Protein AF-A0A327ZND1-F1 (afdb_monomer)

Radius of gyration: 15.77 Å; Cα contacts (8 Å, |Δi|>4): 321; chains: 1; bounding box: 45×33×36 Å

Foldseek 3Di:
DPLPVLLPLQQDAFDAAAFAEEAEEFDPFQQLLVVVLVCCVVRSHQAYEYEWADDPSDPRPDTRLRVSLVVSVVVVRDSVRYHYHHPDPDLLSSLQVVLVVVVVPPPGQEYEYREARRQQSVNVVSNPVNDPPRYHYGYDHDHTPVRQDSPCLPVDPVSVVSSVVSVVVVVVVVVVPVD

Solvent-accessible surface area (backbone atoms only — not comparable to full-atom values): 9658 Å² total; per-residue (Å²): 132,66,61,68,60,55,40,62,56,27,51,41,73,47,89,84,68,72,28,50,30,34,40,29,62,45,46,97,57,63,62,46,40,52,52,48,47,52,39,39,78,70,60,32,22,80,34,35,40,26,18,9,8,79,41,92,90,43,59,97,93,39,26,20,15,59,55,37,48,57,53,34,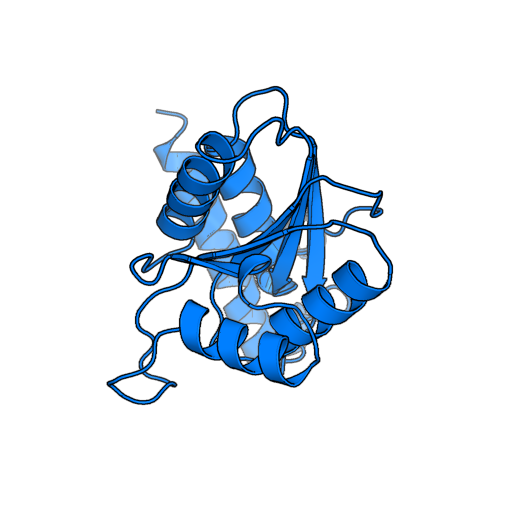40,77,72,69,46,59,64,95,39,54,47,70,38,60,72,27,83,48,70,62,45,20,28,47,53,47,41,55,56,44,70,78,38,85,85,64,44,25,32,38,37,33,37,49,24,63,46,24,28,54,51,52,58,43,35,60,68,57,50,60,97,72,51,51,77,34,39,44,52,33,71,54,97,81,67,43,47,85,90,52,31,80,78,41,72,68,39,33,52,53,46,51,53,47,51,50,52,44,53,51,54,53,63,71,68,80,111

Nearest PDB structures (foldseek):
  8q44-assembly1_A  TM=5.448E-01  e=2.840E-03  Thermoanaerobacter brockii subsp. finnii Ako-1
  8q42-assembly1_B  TM=5.343E-01  e=9.041E-03  Thermoanaerobacter brockii subsp. finnii Ako-1
  4eue-assembly1_A  TM=4.094E-01  e=8.367E-04  Clostridium acetobutylicum ATCC 824
  4euf-assembly1_A  TM=4.285E-01  e=1.400E-03  Clostridium acetobutylicum ATCC 824
  2nzu-assembly1_G-2  TM=4.936E-01  e=9.161E-02  Priestia megaterium

Sequence (179 aa):
MNIHNITNTIFIEDKLKKSDVLLIPGSSELGLAEKACQLYLQKYANMIVVSGGFNKKLSIEDNEASYLKRYMIKKGIPEHKIIVDTFASNTQENAENSKIICEELDDINSAIIVCKNYHAGRVKKTYEKYFISGCDLMICPVIDSRNVNKKDWWKRTESKKIVLSEFEKLNKYFKTHES

Structure (mmCIF, N/CA/C/O backbone):
data_AF-A0A327ZND1-F1
#
_entry.id   AF-A0A327ZND1-F1
#
loop_
_atom_site.group_PDB
_atom_site.id
_atom_site.type_symbol
_atom_site.label_atom_id
_atom_site.label_alt_id
_atom_site.label_comp_id
_atom_site.label_asym_id
_atom_site.label_entity_id
_atom_site.label_seq_id
_atom_site.pdbx_PDB_ins_code
_atom_site.Cartn_x
_atom_site.Cartn_y
_atom_site.Cartn_z
_atom_site.occupancy
_atom_site.B_iso_or_equiv
_atom_site.auth_seq_id
_atom_site.auth_comp_id
_atom_site.auth_asym_id
_atom_site.auth_atom_id
_atom_site.pdbx_PDB_model_num
ATOM 1 N N . MET A 1 1 ? 27.720 -10.221 -4.672 1.00 67.62 1 MET A N 1
ATOM 2 C CA . MET A 1 1 ? 26.320 -9.792 -4.430 1.00 67.62 1 MET A CA 1
ATOM 3 C C . MET A 1 1 ? 25.584 -10.932 -3.743 1.00 67.62 1 MET A C 1
ATOM 5 O O . MET A 1 1 ? 25.404 -11.968 -4.369 1.00 67.62 1 MET A O 1
ATOM 9 N N . ASN A 1 2 ? 25.211 -10.787 -2.469 1.00 89.06 2 ASN A N 1
ATOM 10 C CA . ASN A 1 2 ? 24.483 -11.834 -1.746 1.00 89.06 2 ASN A CA 1
ATOM 11 C C . ASN A 1 2 ? 22.990 -11.772 -2.117 1.00 89.06 2 ASN A C 1
ATOM 13 O O . ASN A 1 2 ? 22.227 -11.015 -1.518 1.00 89.06 2 ASN A O 1
ATOM 17 N N . ILE A 1 3 ? 22.598 -12.529 -3.150 1.00 93.50 3 ILE A N 1
ATOM 18 C CA . ILE A 1 3 ? 21.220 -12.560 -3.666 1.00 93.50 3 ILE A CA 1
ATOM 19 C C . ILE A 1 3 ? 20.247 -12.955 -2.559 1.00 93.50 3 ILE A C 1
ATOM 21 O O . ILE A 1 3 ? 19.214 -12.311 -2.419 1.00 93.50 3 ILE A O 1
ATOM 25 N N . HIS A 1 4 ? 20.581 -13.967 -1.759 1.00 93.50 4 HIS A N 1
ATOM 26 C CA . HIS A 1 4 ? 19.700 -14.477 -0.711 1.00 93.50 4 HIS A CA 1
ATOM 27 C C . HIS A 1 4 ? 19.377 -13.406 0.338 1.00 93.50 4 HIS A C 1
ATOM 29 O O . HIS A 1 4 ? 18.206 -13.164 0.621 1.00 93.50 4 HIS A O 1
ATOM 35 N N . ASN A 1 5 ? 20.401 -12.703 0.835 1.00 93.56 5 ASN A N 1
ATOM 36 C CA . ASN A 1 5 ? 20.219 -11.627 1.807 1.00 93.56 5 ASN A CA 1
ATOM 37 C C . ASN A 1 5 ? 19.324 -10.509 1.254 1.00 93.56 5 ASN A C 1
ATOM 39 O O . ASN A 1 5 ? 18.295 -10.198 1.841 1.00 93.56 5 ASN A O 1
ATOM 43 N N . ILE A 1 6 ? 19.658 -9.979 0.070 1.00 95.19 6 ILE A N 1
ATOM 44 C CA . ILE A 1 6 ? 18.872 -8.914 -0.579 1.00 95.19 6 ILE A CA 1
ATOM 45 C C . ILE A 1 6 ? 17.423 -9.364 -0.784 1.00 95.19 6 ILE A C 1
ATOM 47 O O . ILE A 1 6 ? 16.485 -8.609 -0.544 1.00 95.19 6 ILE A O 1
ATOM 51 N N . THR A 1 7 ? 17.235 -10.617 -1.198 1.00 96.06 7 THR A N 1
ATOM 52 C CA . THR A 1 7 ? 15.912 -11.190 -1.439 1.00 96.06 7 THR A CA 1
ATOM 53 C C . THR A 1 7 ? 15.065 -11.196 -0.166 1.00 96.06 7 THR A C 1
ATOM 55 O O . THR A 1 7 ? 13.911 -10.779 -0.207 1.00 96.06 7 THR A O 1
ATOM 58 N N . ASN A 1 8 ? 15.623 -11.631 0.965 1.00 94.50 8 ASN A N 1
ATOM 59 C CA . ASN A 1 8 ? 14.892 -11.680 2.233 1.00 94.50 8 ASN A CA 1
ATOM 60 C C . ASN A 1 8 ? 14.654 -10.289 2.833 1.00 94.50 8 ASN A C 1
ATOM 62 O O . ASN A 1 8 ? 13.648 -10.086 3.502 1.00 94.50 8 ASN A O 1
ATOM 66 N N . THR A 1 9 ? 15.542 -9.326 2.572 1.00 94.56 9 THR A N 1
ATOM 67 C CA . THR A 1 9 ? 15.351 -7.933 2.997 1.00 94.56 9 THR A CA 1
ATOM 68 C C . THR A 1 9 ? 14.239 -7.236 2.211 1.00 94.56 9 THR A C 1
ATOM 70 O O . THR A 1 9 ? 13.509 -6.425 2.772 1.00 94.56 9 THR A O 1
ATOM 73 N N . ILE A 1 10 ? 14.118 -7.515 0.910 1.00 96.31 10 ILE A N 1
ATOM 74 C CA . ILE A 1 10 ? 13.228 -6.771 0.007 1.00 96.31 10 ILE A CA 1
ATOM 75 C C . ILE A 1 10 ? 11.835 -7.383 -0.086 1.00 96.31 10 ILE A C 1
ATOM 77 O O . ILE A 1 10 ? 10.842 -6.657 -0.025 1.00 96.31 10 ILE A O 1
ATOM 81 N N . PHE A 1 11 ? 11.758 -8.700 -0.257 1.00 97.00 11 PHE A N 1
ATOM 82 C CA . PHE A 1 11 ? 10.509 -9.401 -0.529 1.00 97.00 11 PHE A CA 1
ATOM 83 C C . PHE A 1 11 ? 9.946 -9.969 0.771 1.00 97.00 11 PHE A C 1
ATOM 85 O O . PHE A 1 11 ? 10.216 -11.121 1.129 1.00 97.00 11 PHE A O 1
ATOM 92 N N . ILE A 1 12 ? 9.181 -9.128 1.466 1.00 96.50 12 ILE A N 1
ATOM 93 C CA . ILE A 1 12 ? 8.498 -9.469 2.712 1.00 96.50 12 ILE A CA 1
ATOM 94 C C . ILE A 1 12 ? 7.022 -9.740 2.428 1.00 96.50 12 ILE A C 1
ATOM 96 O O . ILE A 1 12 ? 6.365 -8.989 1.712 1.00 96.50 12 ILE A O 1
ATOM 100 N N . GLU A 1 13 ? 6.521 -10.821 3.008 1.00 97.19 13 GLU A N 1
ATOM 101 C CA . GLU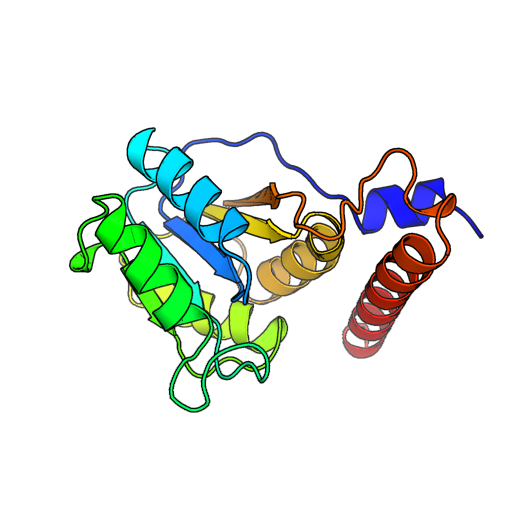 A 1 13 ? 5.133 -11.254 2.935 1.00 97.19 13 GLU A CA 1
ATOM 102 C C . GLU A 1 13 ? 4.771 -11.872 4.281 1.00 97.19 13 GLU A C 1
ATOM 104 O O . GLU A 1 13 ? 5.502 -12.735 4.773 1.00 97.19 13 GLU A O 1
ATOM 109 N N . ASP A 1 14 ? 3.666 -11.427 4.873 1.00 97.50 14 ASP A N 1
ATOM 110 C CA . ASP A 1 14 ? 3.188 -11.930 6.155 1.00 97.50 14 ASP A CA 1
ATOM 111 C C . ASP A 1 14 ? 1.910 -12.761 5.964 1.00 97.50 14 ASP A C 1
ATOM 113 O O . ASP A 1 14 ? 1.109 -12.539 5.051 1.00 97.50 14 ASP A O 1
ATOM 117 N N . LYS A 1 15 ? 1.685 -13.735 6.853 1.00 97.06 15 LYS A N 1
ATOM 118 C CA . LYS A 1 15 ? 0.423 -14.483 6.877 1.00 97.06 15 LYS A CA 1
ATOM 119 C C . LYS A 1 15 ? -0.685 -13.576 7.411 1.00 97.06 15 LYS A C 1
ATOM 121 O O . LYS A 1 15 ? -0.677 -13.228 8.588 1.00 97.06 15 LYS A O 1
ATOM 126 N N . LEU A 1 16 ? -1.656 -13.259 6.559 1.00 97.81 16 LEU A N 1
ATOM 127 C CA . LEU A 1 16 ? -2.722 -12.318 6.897 1.00 97.81 16 LEU A CA 1
ATOM 128 C C . LEU A 1 16 ? -3.699 -12.876 7.938 1.00 97.81 16 LEU A C 1
ATOM 130 O O . LEU A 1 16 ? -4.138 -14.029 7.861 1.00 97.81 16 LEU A O 1
ATOM 134 N N . LYS A 1 17 ? -4.094 -12.005 8.864 1.00 97.25 17 LYS A N 1
ATOM 135 C CA . LYS A 1 17 ? -5.222 -12.157 9.788 1.00 97.25 17 LYS A CA 1
ATOM 136 C C . LYS A 1 17 ? -6.186 -10.992 9.565 1.00 97.25 17 LYS A C 1
ATOM 138 O O . LYS A 1 17 ? -5.849 -10.057 8.847 1.00 97.25 17 LYS A O 1
ATOM 143 N N . LYS A 1 18 ? -7.382 -11.057 10.154 1.00 97.69 18 LYS A N 1
ATOM 144 C CA . LYS A 1 18 ? -8.259 -9.882 10.198 1.00 97.69 18 LYS A CA 1
ATOM 145 C C . LYS A 1 18 ? -7.562 -8.748 10.951 1.00 97.69 18 LYS A C 1
ATOM 147 O O . LYS A 1 18 ? -6.826 -9.020 11.898 1.00 97.69 18 LYS A O 1
ATOM 152 N N . SER A 1 19 ? -7.824 -7.529 10.513 1.00 96.31 19 SER A N 1
ATOM 153 C CA . SER A 1 19 ? -7.257 -6.296 11.028 1.00 96.31 19 SER A CA 1
ATOM 154 C C . SER A 1 19 ? -8.285 -5.180 11.040 1.00 96.31 19 SER A C 1
ATOM 156 O O . SER A 1 19 ? -9.349 -5.290 10.427 1.00 96.31 19 SER A O 1
ATOM 158 N N . ASP A 1 20 ? -7.942 -4.085 11.697 1.00 95.94 20 ASP A N 1
ATOM 159 C CA . ASP A 1 20 ? -8.833 -2.938 11.838 1.00 95.94 20 ASP A CA 1
ATOM 160 C C . ASP A 1 20 ? -8.866 -2.116 10.541 1.00 95.94 20 ASP A C 1
ATOM 162 O O . ASP A 1 20 ? -9.932 -1.679 10.090 1.00 95.94 20 ASP A O 1
ATOM 166 N N . VAL A 1 21 ? -7.714 -1.998 9.865 1.00 97.12 21 VAL A N 1
ATOM 167 C CA . VAL A 1 21 ? -7.553 -1.153 8.674 1.00 97.12 21 VAL A CA 1
ATOM 168 C C . VAL A 1 21 ? -6.678 -1.781 7.578 1.00 97.12 21 VAL A C 1
ATOM 170 O O . VAL A 1 21 ? -5.728 -2.522 7.841 1.00 97.12 21 VAL A O 1
ATOM 173 N N . LEU A 1 22 ? -6.992 -1.471 6.315 1.00 98.38 22 LEU A N 1
ATOM 174 C CA . LEU A 1 22 ? -6.078 -1.656 5.183 1.00 98.38 22 LEU A CA 1
ATOM 175 C C . LEU A 1 22 ? -5.323 -0.353 4.922 1.00 98.38 22 LEU A C 1
ATOM 177 O O . LEU A 1 22 ? -5.951 0.678 4.695 1.00 98.38 22 LEU A O 1
ATOM 181 N N . LEU A 1 23 ? -3.997 -0.409 4.876 1.00 98.12 23 LEU A N 1
ATOM 182 C CA . LEU A 1 23 ? -3.147 0.727 4.524 1.00 98.12 23 LEU A CA 1
ATOM 183 C C . LEU A 1 23 ? -2.590 0.530 3.117 1.00 98.12 23 LEU A C 1
ATOM 185 O O . LEU A 1 23 ? -2.041 -0.525 2.794 1.00 98.12 23 LEU A O 1
ATOM 189 N N . ILE A 1 24 ? -2.711 1.548 2.272 1.00 98.06 24 ILE A N 1
ATOM 190 C CA . ILE A 1 24 ? -2.252 1.501 0.885 1.00 98.06 24 ILE A CA 1
ATOM 191 C C . ILE A 1 24 ? -1.317 2.686 0.632 1.00 98.06 24 ILE A C 1
ATOM 193 O O . ILE A 1 24 ? -1.789 3.818 0.494 1.00 98.06 24 ILE A O 1
ATOM 197 N N . PRO A 1 25 ? 0.003 2.454 0.515 1.00 96.50 25 PRO A N 1
ATOM 198 C CA . PRO A 1 25 ? 0.898 3.441 -0.065 1.00 96.50 25 PRO A CA 1
ATOM 199 C C . PRO A 1 25 ? 0.485 3.713 -1.516 1.00 96.50 25 PRO A C 1
ATOM 201 O O . PRO A 1 25 ? 0.240 2.776 -2.284 1.00 96.50 25 PRO A O 1
ATOM 204 N N . GLY A 1 26 ? 0.435 4.987 -1.886 1.00 89.00 26 GLY A N 1
ATOM 205 C CA . GLY A 1 26 ? 0.028 5.476 -3.195 1.00 89.00 26 GLY A CA 1
ATOM 206 C C . GLY A 1 26 ? 0.703 4.747 -4.352 1.00 89.00 26 GLY A C 1
ATOM 207 O O . GLY A 1 26 ? 1.852 4.296 -4.283 1.00 89.00 26 GLY A O 1
ATOM 208 N N . SER A 1 27 ? -0.056 4.575 -5.433 1.00 90.12 27 SER A N 1
ATOM 209 C CA . SER A 1 27 ? 0.433 3.958 -6.655 1.00 90.12 27 SER A CA 1
ATOM 210 C C . SER A 1 27 ? -0.346 4.445 -7.870 1.00 90.12 27 SER A C 1
ATOM 212 O O . SER A 1 27 ? -1.573 4.458 -7.876 1.00 90.12 27 SER A O 1
ATOM 214 N N . SER A 1 28 ? 0.369 4.707 -8.963 1.00 88.25 28 SER A N 1
ATOM 215 C CA . SER A 1 28 ? -0.219 4.901 -10.296 1.00 88.25 28 SER A CA 1
ATOM 216 C C . SER A 1 28 ? -0.791 3.620 -10.936 1.00 88.25 28 SER A C 1
ATOM 218 O O . SER A 1 28 ? -1.233 3.647 -12.078 1.00 88.25 28 SER A O 1
ATOM 220 N N . GLU A 1 29 ? -0.710 2.469 -10.266 1.00 89.62 29 GLU A N 1
ATOM 221 C CA . GLU A 1 29 ? -1.179 1.167 -10.762 1.00 89.62 29 GLU A CA 1
ATOM 222 C C . GLU A 1 29 ? -2.273 0.601 -9.854 1.00 89.62 29 GLU A C 1
ATOM 224 O O . GLU A 1 29 ? -2.121 0.593 -8.631 1.00 89.62 29 GLU A O 1
ATOM 229 N N . LEU A 1 30 ? -3.335 0.071 -10.470 1.00 94.50 30 LEU A N 1
ATOM 230 C CA . LEU A 1 30 ? -4.563 -0.359 -9.791 1.00 94.50 30 LEU A CA 1
ATOM 231 C C . LEU A 1 30 ? -4.438 -1.664 -8.999 1.00 94.50 30 LEU A C 1
ATOM 233 O O . LEU A 1 30 ? -5.293 -1.929 -8.160 1.00 94.50 30 LEU A O 1
ATOM 237 N N . GLY A 1 31 ? -3.384 -2.460 -9.208 1.00 95.94 31 GLY A N 1
ATOM 238 C CA . GLY A 1 31 ? -3.245 -3.774 -8.563 1.00 95.94 31 GLY A CA 1
ATOM 239 C C . GLY A 1 31 ? -3.303 -3.728 -7.028 1.00 95.94 31 GLY A C 1
ATOM 240 O O . GLY A 1 31 ? -3.815 -4.652 -6.399 1.00 95.94 31 GLY A O 1
ATOM 241 N N . LEU A 1 32 ? -2.842 -2.632 -6.410 1.00 96.88 32 LEU A N 1
ATOM 242 C CA . LEU A 1 32 ? -2.955 -2.430 -4.959 1.00 96.88 32 LEU A CA 1
ATOM 243 C C . LEU A 1 32 ? -4.416 -2.208 -4.540 1.00 96.88 32 LEU A C 1
ATOM 245 O O . LEU A 1 32 ? -4.885 -2.845 -3.600 1.00 96.88 32 LEU A O 1
ATOM 249 N N . ALA A 1 33 ? -5.155 -1.367 -5.268 1.00 97.31 33 ALA A N 1
ATOM 250 C CA . ALA A 1 33 ? -6.576 -1.131 -5.013 1.00 97.31 33 ALA A CA 1
ATOM 251 C C . ALA A 1 33 ? -7.427 -2.384 -5.271 1.00 97.31 33 ALA A C 1
ATOM 253 O O . ALA A 1 33 ? -8.364 -2.653 -4.525 1.00 97.31 33 ALA A O 1
ATOM 254 N N . GLU A 1 34 ? -7.088 -3.186 -6.282 1.00 98.06 34 GLU A N 1
ATOM 255 C CA . GLU A 1 34 ? -7.732 -4.480 -6.545 1.00 98.06 34 GLU A CA 1
ATOM 256 C C . GLU A 1 34 ? -7.579 -5.437 -5.373 1.00 98.06 34 GLU A C 1
ATOM 258 O O . GLU A 1 34 ? -8.563 -6.004 -4.893 1.00 98.06 34 GLU A O 1
ATOM 263 N N . LYS A 1 35 ? -6.348 -5.581 -4.876 1.00 98.50 35 LYS A N 1
ATOM 264 C CA . LYS A 1 35 ? -6.064 -6.425 -3.721 1.00 98.50 35 LYS A CA 1
ATOM 265 C C . LYS A 1 35 ? -6.764 -5.914 -2.463 1.00 98.50 35 LYS A C 1
ATOM 267 O O . LYS A 1 35 ? -7.332 -6.715 -1.724 1.00 98.50 35 LYS A O 1
ATOM 272 N N . ALA A 1 36 ? -6.787 -4.601 -2.248 1.00 98.19 36 ALA A N 1
ATOM 273 C CA . ALA A 1 36 ? -7.501 -4.004 -1.127 1.00 98.19 36 ALA A CA 1
ATOM 274 C C . ALA A 1 36 ? -9.019 -4.231 -1.206 1.00 98.19 36 ALA A C 1
ATOM 276 O O . ALA A 1 36 ? -9.621 -4.621 -0.209 1.00 98.19 36 ALA A O 1
ATOM 277 N N . CYS A 1 37 ? -9.631 -4.097 -2.390 1.00 98.44 37 CYS A N 1
ATOM 278 C CA . CYS A 1 37 ? -11.045 -4.431 -2.591 1.00 98.44 37 CYS A CA 1
ATOM 279 C C . CYS A 1 37 ? -11.330 -5.894 -2.236 1.00 98.44 37 CYS A C 1
ATOM 281 O O . CYS A 1 37 ? -12.301 -6.178 -1.540 1.00 98.44 37 CYS A O 1
ATOM 283 N N . GLN A 1 38 ? -10.482 -6.825 -2.688 1.00 98.44 38 GLN A N 1
ATOM 284 C CA . GLN A 1 38 ? -10.634 -8.250 -2.375 1.00 98.44 38 GLN A CA 1
ATOM 285 C C . GLN A 1 38 ? -10.604 -8.498 -0.863 1.00 98.44 38 GLN A C 1
ATOM 287 O O . GLN A 1 38 ? -11.495 -9.162 -0.338 1.00 98.44 38 GLN A O 1
ATOM 292 N N . LEU A 1 39 ? -9.611 -7.940 -0.164 1.00 98.56 39 LEU A N 1
ATOM 293 C CA . LEU A 1 39 ? -9.470 -8.084 1.286 1.00 98.56 39 LEU A CA 1
ATOM 294 C C . LEU A 1 39 ? -10.660 -7.471 2.035 1.00 98.56 39 LEU A C 1
ATOM 296 O O . LEU A 1 39 ? -11.212 -8.105 2.935 1.00 98.56 39 LEU A O 1
ATOM 300 N N . TYR A 1 40 ? -11.105 -6.281 1.631 1.00 98.50 40 TYR A N 1
ATOM 301 C CA . TYR A 1 40 ? -12.270 -5.620 2.214 1.00 98.50 40 TYR A CA 1
ATOM 302 C C . TYR A 1 40 ? -13.547 -6.457 2.049 1.00 98.50 40 TYR A C 1
ATOM 304 O O . TYR A 1 40 ? -14.250 -6.725 3.021 1.00 98.50 40 TYR A O 1
ATOM 312 N N . LEU A 1 41 ? -13.830 -6.943 0.834 1.00 97.38 41 LEU A N 1
ATOM 313 C CA . LEU A 1 41 ? -15.010 -7.773 0.551 1.00 97.38 41 LEU A CA 1
ATOM 314 C C . LEU A 1 41 ? -14.974 -9.112 1.303 1.00 97.38 41 LEU A C 1
ATOM 316 O O . LEU A 1 41 ? -16.014 -9.640 1.692 1.00 97.38 41 LEU A O 1
ATOM 320 N N . GLN A 1 42 ? -13.776 -9.638 1.559 1.00 97.88 42 GLN A N 1
ATOM 321 C CA . GLN A 1 42 ? -13.547 -10.815 2.400 1.00 97.88 42 GLN A CA 1
ATOM 322 C C . GLN A 1 42 ? -13.580 -10.509 3.908 1.00 97.88 42 GLN A C 1
ATOM 324 O O . GLN A 1 42 ? -13.389 -11.416 4.719 1.00 97.88 42 GLN A O 1
ATOM 329 N N . LYS A 1 43 ? -13.861 -9.258 4.300 1.00 97.88 43 LYS A N 1
ATOM 330 C CA . LYS A 1 43 ? -13.938 -8.792 5.692 1.00 97.88 43 LYS A CA 1
ATOM 331 C C . LYS A 1 43 ? -12.621 -8.967 6.456 1.00 97.88 43 LYS A C 1
ATOM 333 O O . LYS A 1 43 ? -12.634 -9.291 7.646 1.00 97.88 43 LYS A O 1
ATOM 338 N N . TYR A 1 44 ? -11.490 -8.783 5.769 1.00 98.19 44 TYR A N 1
ATOM 339 C CA . TYR A 1 44 ? -10.183 -8.701 6.425 1.00 98.19 44 TYR A CA 1
ATOM 340 C C . TYR A 1 44 ? -10.017 -7.403 7.205 1.00 98.19 44 TYR A C 1
ATOM 342 O O . TYR A 1 44 ? -9.322 -7.425 8.205 1.00 98.19 44 TYR A O 1
ATOM 350 N N . ALA A 1 45 ? -10.654 -6.315 6.777 1.00 96.88 45 ALA A N 1
ATOM 351 C CA . ALA A 1 45 ? -10.747 -5.065 7.522 1.00 96.88 45 ALA A CA 1
ATOM 352 C C . ALA A 1 45 ? -11.970 -4.272 7.050 1.00 96.88 45 ALA A C 1
ATOM 354 O O . ALA A 1 45 ? -12.499 -4.530 5.966 1.00 96.88 45 ALA A O 1
ATOM 355 N N . ASN A 1 46 ? -12.410 -3.310 7.863 1.00 94.12 46 ASN A N 1
ATOM 356 C CA . ASN A 1 46 ? -13.632 -2.538 7.6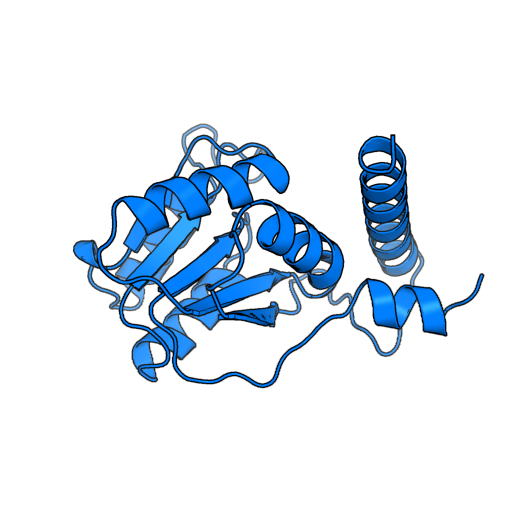13 1.00 94.12 46 ASN A CA 1
ATOM 357 C C . ASN A 1 46 ? -13.368 -1.095 7.159 1.00 94.12 46 ASN A C 1
ATOM 359 O O . ASN A 1 46 ? -14.324 -0.379 6.853 1.00 94.12 46 ASN A O 1
ATOM 363 N N . MET A 1 47 ? -12.102 -0.678 7.110 1.00 96.75 47 MET A N 1
ATOM 364 C CA . MET A 1 47 ? -11.660 0.650 6.690 1.00 96.75 47 MET A CA 1
ATOM 365 C C . MET A 1 47 ? -10.450 0.532 5.761 1.00 96.75 47 MET A C 1
ATOM 367 O O . MET A 1 47 ? -9.638 -0.386 5.899 1.00 96.75 47 MET A O 1
ATOM 371 N N . ILE A 1 48 ? -10.331 1.460 4.815 1.00 98.25 48 ILE A N 1
ATOM 372 C CA . ILE A 1 48 ? -9.192 1.580 3.908 1.00 98.25 48 ILE A CA 1
ATOM 373 C C . ILE A 1 48 ? -8.626 2.991 4.030 1.00 98.25 48 ILE A C 1
ATOM 375 O O . ILE A 1 48 ? -9.357 3.966 3.874 1.00 98.25 48 ILE A O 1
ATOM 379 N N . VAL A 1 49 ? -7.321 3.096 4.250 1.00 97.94 49 VAL A N 1
ATOM 380 C CA . VAL A 1 49 ? -6.573 4.351 4.195 1.00 97.94 49 VAL A CA 1
ATOM 381 C C . VAL A 1 49 ? -5.615 4.282 3.017 1.00 97.94 49 VAL A C 1
ATOM 383 O O . VAL A 1 49 ? -4.839 3.332 2.882 1.00 97.94 49 VAL A O 1
ATOM 386 N N . VAL A 1 50 ? -5.668 5.288 2.151 1.00 97.94 50 VAL A N 1
ATOM 387 C CA . VAL A 1 50 ? -4.740 5.439 1.028 1.00 97.94 50 VAL A CA 1
ATOM 388 C C . VAL A 1 50 ? -3.975 6.733 1.200 1.00 97.94 50 VAL A C 1
ATOM 390 O O . VAL A 1 50 ? -4.584 7.792 1.278 1.00 97.94 50 VAL A O 1
ATOM 393 N N . SER A 1 51 ? -2.652 6.666 1.216 1.00 97.00 51 SER A N 1
ATOM 394 C CA . SER A 1 51 ? -1.807 7.856 1.319 1.00 97.00 51 SER A CA 1
ATOM 395 C C . SER A 1 51 ? -0.880 7.916 0.117 1.00 97.00 51 SER A C 1
ATOM 397 O O . SER A 1 51 ? -0.134 6.970 -0.137 1.00 97.00 51 SER A O 1
ATOM 399 N N . GLY A 1 52 ? -1.004 8.977 -0.678 1.00 92.94 52 GLY A N 1
ATOM 400 C CA . GLY A 1 52 ? -0.252 9.158 -1.912 1.00 92.94 52 GLY A CA 1
ATOM 401 C C . GLY A 1 52 ? -0.695 10.382 -2.707 1.00 92.94 52 GLY A C 1
ATOM 402 O O . GLY A 1 52 ? -1.851 10.508 -3.112 1.00 92.94 52 GLY A O 1
ATOM 403 N N . GLY A 1 53 ? 0.255 11.266 -2.968 1.00 89.44 53 GLY A N 1
ATOM 404 C CA . GLY A 1 53 ? 0.058 12.547 -3.621 1.00 89.44 53 GLY A CA 1
ATOM 405 C C . GLY A 1 53 ? 0.315 12.531 -5.122 1.00 89.44 53 GLY A C 1
ATOM 406 O O . GLY A 1 53 ? -0.048 11.595 -5.839 1.00 89.44 53 GLY A O 1
ATOM 407 N N . PHE A 1 54 ? 0.877 13.631 -5.623 1.00 84.75 54 PHE A N 1
ATOM 408 C CA . PHE A 1 54 ? 1.053 13.866 -7.054 1.00 84.75 54 PHE A CA 1
ATOM 409 C C . PHE A 1 54 ? 1.949 12.812 -7.720 1.00 84.75 54 PHE A C 1
ATOM 411 O O . PHE A 1 54 ? 3.064 12.539 -7.272 1.00 84.75 54 PHE A O 1
ATOM 418 N N . ASN A 1 55 ? 1.510 12.295 -8.869 1.00 75.31 55 ASN A N 1
ATOM 419 C CA . ASN A 1 55 ? 2.318 11.418 -9.707 1.00 75.31 55 ASN A CA 1
ATOM 420 C C . ASN A 1 55 ? 2.234 11.844 -11.175 1.00 75.31 55 ASN A C 1
ATOM 422 O O . ASN A 1 55 ? 1.167 11.829 -11.774 1.00 75.31 55 ASN A O 1
ATOM 426 N N . LYS A 1 56 ? 3.392 12.123 -11.791 1.00 73.69 56 LYS A N 1
ATOM 427 C CA . LYS A 1 56 ? 3.523 12.551 -13.200 1.00 73.69 56 LYS A CA 1
ATOM 428 C C . LYS A 1 56 ? 2.937 11.576 -14.232 1.00 73.69 56 LYS A C 1
ATOM 430 O O . LYS A 1 56 ? 2.794 11.946 -15.391 1.00 73.69 56 LYS A O 1
ATOM 435 N N . LYS A 1 57 ? 2.700 10.314 -13.857 1.00 72.12 57 LYS A N 1
ATOM 436 C CA . LYS A 1 57 ? 2.079 9.294 -14.719 1.00 72.12 57 LYS A CA 1
ATOM 437 C C . LYS A 1 57 ? 0.555 9.378 -14.745 1.00 72.12 57 LYS A C 1
ATOM 439 O O . LYS A 1 57 ? -0.057 8.751 -15.604 1.00 72.12 57 LYS A O 1
ATOM 444 N N . LEU A 1 58 ? -0.035 10.077 -13.783 1.00 69.62 58 LEU A N 1
ATOM 445 C CA . LEU A 1 58 ? -1.454 10.392 -13.745 1.00 69.62 58 LEU A CA 1
ATOM 446 C C . LEU A 1 58 ? -1.667 11.770 -14.387 1.00 69.62 58 LEU A C 1
ATOM 448 O O . LEU A 1 58 ? -0.708 12.511 -14.622 1.00 69.62 58 LEU A O 1
ATOM 452 N N . SER A 1 59 ? -2.913 12.101 -14.730 1.00 64.94 59 SER A N 1
ATOM 453 C CA . SER A 1 59 ? -3.238 13.447 -15.212 1.00 64.94 59 SER A CA 1
ATOM 454 C C . SER A 1 59 ? -2.814 14.499 -14.184 1.00 64.94 59 SER A C 1
ATOM 456 O O . SER A 1 59 ? -2.809 14.221 -12.991 1.00 64.94 59 SER A O 1
ATOM 458 N N . ILE A 1 60 ? -2.495 15.714 -14.642 1.00 56.31 60 ILE A N 1
ATOM 459 C CA . ILE A 1 60 ? -2.007 16.825 -13.798 1.00 56.31 60 ILE A CA 1
ATOM 460 C C . ILE A 1 60 ? -2.922 17.096 -12.589 1.00 56.31 60 ILE A C 1
ATOM 462 O O . ILE A 1 60 ? -2.444 17.501 -11.535 1.00 56.31 60 ILE A O 1
ATOM 466 N N . GLU A 1 61 ? -4.217 16.818 -12.732 1.00 55.97 61 GLU A N 1
ATOM 467 C CA . GLU A 1 61 ? -5.249 17.028 -11.712 1.00 55.97 61 GLU A CA 1
ATOM 468 C C . GLU A 1 61 ? -5.465 15.824 -10.776 1.00 55.97 61 GLU A C 1
ATOM 470 O O . GLU A 1 61 ? -6.349 15.857 -9.923 1.00 55.97 61 GLU A O 1
ATOM 475 N N . ASP A 1 62 ? -4.693 14.743 -10.925 1.00 70.44 62 ASP A N 1
ATOM 476 C CA . ASP A 1 62 ? -4.951 13.473 -10.252 1.00 70.44 62 ASP A CA 1
ATOM 477 C C . ASP A 1 62 ? -3.756 13.004 -9.414 1.00 70.44 62 ASP A C 1
ATOM 479 O O . ASP A 1 62 ? -2.618 12.906 -9.875 1.00 70.44 62 ASP A O 1
ATOM 483 N N . ASN A 1 63 ? -4.032 12.710 -8.146 1.00 87.88 63 ASN A N 1
ATOM 484 C CA . ASN A 1 63 ? -3.076 12.138 -7.203 1.00 87.88 63 ASN A CA 1
ATOM 485 C C . ASN A 1 63 ? -3.326 10.636 -7.036 1.00 87.88 63 ASN A C 1
ATOM 487 O O . ASN A 1 63 ? -4.415 10.128 -7.320 1.00 87.88 63 ASN A O 1
ATOM 491 N N . GLU A 1 64 ? -2.309 9.916 -6.569 1.00 92.19 64 GLU A N 1
ATOM 492 C CA . GLU A 1 64 ? -2.373 8.462 -6.438 1.00 92.19 64 GLU A CA 1
ATOM 493 C C . GLU A 1 64 ? -3.518 8.011 -5.526 1.00 92.19 64 GLU A C 1
ATOM 495 O O . GLU A 1 64 ? -4.247 7.083 -5.879 1.00 92.19 64 GLU A O 1
ATOM 500 N N . ALA A 1 65 ? -3.730 8.677 -4.389 1.00 94.25 65 ALA A N 1
ATOM 501 C CA . ALA A 1 65 ? -4.777 8.292 -3.452 1.00 94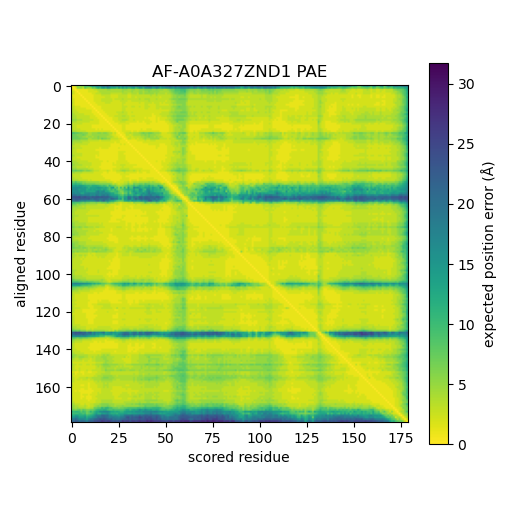.25 65 ALA A CA 1
ATOM 502 C C . ALA A 1 65 ? -6.186 8.453 -4.041 1.00 94.25 65 ALA A C 1
ATOM 504 O O . ALA A 1 65 ? -7.013 7.543 -3.941 1.00 94.25 65 ALA A O 1
ATOM 505 N N . SER A 1 66 ? -6.449 9.566 -4.726 1.00 94.19 66 SER A N 1
ATOM 506 C CA . SER A 1 66 ? -7.733 9.837 -5.384 1.00 94.19 66 SER A CA 1
ATOM 507 C C . SER A 1 66 ? -7.986 8.875 -6.541 1.00 94.19 66 SER A C 1
ATOM 509 O O . SER A 1 66 ? -9.097 8.356 -6.682 1.00 94.19 66 SER A O 1
ATOM 511 N N . TYR A 1 67 ? -6.951 8.575 -7.328 1.00 94.62 67 TYR A N 1
ATOM 512 C CA . TYR A 1 67 ? -7.016 7.591 -8.403 1.00 94.62 67 TYR A CA 1
ATOM 513 C C . TYR A 1 67 ? -7.436 6.207 -7.889 1.00 94.62 67 TYR A C 1
ATOM 515 O O . TYR A 1 67 ? -8.403 5.618 -8.389 1.00 94.62 67 TYR A O 1
ATOM 523 N N . LEU A 1 68 ? -6.768 5.714 -6.841 1.00 95.94 68 LEU A N 1
ATOM 524 C CA . LEU A 1 68 ? -7.094 4.428 -6.225 1.00 95.94 68 LEU A CA 1
ATOM 525 C C . LEU A 1 68 ? -8.480 4.451 -5.557 1.00 95.94 68 LEU A C 1
ATOM 527 O O . LEU A 1 68 ? -9.255 3.512 -5.749 1.00 95.94 68 LEU A O 1
ATOM 531 N N . LYS A 1 69 ? -8.848 5.529 -4.849 1.00 96.94 69 LYS A N 1
ATOM 532 C CA . LYS A 1 69 ? -10.179 5.689 -4.233 1.00 96.94 69 LYS A CA 1
ATOM 533 C C . LYS A 1 69 ? -11.302 5.578 -5.261 1.00 96.94 69 LYS A C 1
ATOM 535 O O . LYS A 1 69 ? -12.230 4.794 -5.061 1.00 96.94 69 LYS A O 1
ATOM 540 N N . ARG A 1 70 ? -11.216 6.295 -6.388 1.00 96.12 70 ARG A N 1
ATOM 541 C CA . ARG A 1 70 ? -12.244 6.233 -7.445 1.00 96.12 70 ARG A CA 1
ATOM 542 C C . ARG A 1 70 ? -12.405 4.824 -8.009 1.00 96.12 70 ARG A C 1
ATOM 544 O O . ARG A 1 70 ? -13.525 4.414 -8.309 1.00 96.12 70 ARG A O 1
ATOM 551 N N . TYR A 1 71 ? -11.311 4.077 -8.147 1.00 96.69 71 TYR A N 1
ATOM 552 C CA . TYR A 1 71 ? -11.386 2.677 -8.558 1.00 96.69 71 TYR A CA 1
ATOM 553 C C . TYR A 1 71 ? -12.133 1.822 -7.529 1.00 96.69 71 TYR A C 1
ATOM 555 O O . TYR A 1 71 ? -13.050 1.093 -7.900 1.00 96.69 71 TYR A O 1
ATOM 563 N N . MET A 1 72 ? -11.788 1.938 -6.245 1.00 98.19 72 MET A N 1
ATOM 564 C CA . MET A 1 72 ? -12.414 1.148 -5.179 1.00 98.19 72 MET A CA 1
ATOM 565 C C . MET A 1 72 ? -13.915 1.445 -5.040 1.00 98.19 72 MET A C 1
ATOM 567 O O . MET A 1 72 ? -14.710 0.514 -4.919 1.00 98.19 72 MET A O 1
ATOM 571 N N . ILE A 1 73 ? -14.328 2.710 -5.180 1.00 98.19 73 ILE A N 1
ATOM 572 C CA . ILE A 1 73 ? -15.752 3.089 -5.213 1.00 98.19 73 ILE A CA 1
ATOM 573 C C . ILE A 1 73 ? -16.474 2.403 -6.379 1.00 98.19 73 ILE A C 1
ATOM 575 O O . ILE A 1 73 ? -17.524 1.793 -6.188 1.00 98.19 73 ILE A O 1
ATOM 579 N N . LYS A 1 74 ? -15.885 2.409 -7.584 1.00 97.81 74 LYS A N 1
ATOM 580 C CA . LYS A 1 74 ? -16.443 1.695 -8.749 1.00 97.81 74 LYS A CA 1
ATOM 581 C C . LYS A 1 74 ? -16.537 0.179 -8.543 1.00 97.81 74 LYS A C 1
ATOM 583 O O . LYS A 1 74 ? -17.317 -0.475 -9.229 1.00 97.81 74 LYS A O 1
ATOM 588 N N . LYS A 1 75 ? -15.747 -0.389 -7.628 1.00 97.81 75 LYS A N 1
ATOM 589 C CA . LYS A 1 75 ? -15.802 -1.805 -7.232 1.00 97.81 75 LYS A CA 1
ATOM 590 C C . LYS A 1 75 ? -16.773 -2.086 -6.083 1.00 97.81 75 LYS A C 1
ATOM 592 O O . LYS A 1 75 ? -16.851 -3.228 -5.640 1.00 97.81 75 LYS A O 1
ATOM 597 N N . GLY A 1 76 ? -17.538 -1.087 -5.646 1.00 96.94 76 GLY A N 1
ATOM 598 C CA . GLY A 1 76 ? -18.600 -1.241 -4.653 1.00 96.94 76 GLY A CA 1
ATOM 599 C C . GLY A 1 76 ? -18.158 -1.016 -3.210 1.00 96.94 76 GLY A C 1
ATOM 600 O O . GLY A 1 76 ? -18.928 -1.307 -2.298 1.00 96.94 76 GLY A O 1
ATOM 601 N N . ILE A 1 77 ? -16.947 -0.500 -2.978 1.00 98.25 77 ILE A N 1
ATOM 602 C CA . ILE A 1 77 ? -16.527 -0.089 -1.636 1.00 98.25 77 ILE A CA 1
ATOM 603 C C . ILE A 1 77 ? -17.221 1.241 -1.299 1.00 98.25 77 ILE A C 1
ATOM 605 O O . ILE A 1 77 ? -17.097 2.191 -2.078 1.00 98.25 77 ILE A O 1
ATOM 609 N N . PRO A 1 78 ? -17.946 1.352 -0.170 1.00 98.25 78 PRO A N 1
ATOM 610 C CA . PRO A 1 78 ? -18.594 2.603 0.203 1.00 98.25 78 PRO A CA 1
ATOM 611 C C . PRO A 1 78 ? -17.570 3.727 0.385 1.00 98.25 78 PRO A C 1
ATOM 613 O O . PRO A 1 78 ? -16.542 3.535 1.029 1.00 98.25 78 PRO A O 1
ATOM 616 N N . GLU A 1 79 ? -17.865 4.918 -0.136 1.00 98.00 79 GLU A N 1
ATOM 617 C CA . GLU A 1 79 ? -16.917 6.039 -0.118 1.00 98.00 79 GLU A CA 1
ATOM 618 C C . GLU A 1 79 ? -16.446 6.412 1.296 1.00 98.00 79 GLU A C 1
ATOM 620 O O . GLU A 1 79 ? -15.255 6.615 1.510 1.00 98.00 79 GLU A O 1
ATOM 625 N N . HIS A 1 80 ? -17.354 6.425 2.273 1.00 96.88 80 HIS A N 1
ATOM 626 C CA . HIS A 1 80 ? -17.051 6.730 3.677 1.00 96.88 80 HIS A CA 1
ATOM 627 C C . HIS A 1 80 ? -16.176 5.667 4.374 1.00 96.88 80 HIS A C 1
ATOM 629 O O . HIS A 1 80 ? -15.834 5.821 5.542 1.00 96.88 80 HIS A O 1
ATOM 635 N N . LYS A 1 81 ? -15.850 4.564 3.687 1.00 97.75 81 LYS A N 1
ATOM 636 C CA . LYS A 1 81 ? -14.926 3.519 4.153 1.00 97.75 81 LYS A CA 1
ATOM 637 C C . LYS A 1 81 ? -13.528 3.657 3.546 1.00 97.75 81 LYS A C 1
ATOM 639 O O . LYS A 1 81 ? -12.683 2.796 3.784 1.00 97.75 81 LYS A O 1
ATOM 644 N N . ILE A 1 82 ? -13.298 4.701 2.745 1.00 98.19 82 ILE A N 1
ATOM 645 C CA . ILE A 1 82 ? -12.015 5.001 2.112 1.00 98.19 82 ILE A CA 1
ATOM 646 C C . ILE A 1 82 ? -11.589 6.415 2.506 1.00 98.19 82 ILE A C 1
ATOM 648 O O . ILE A 1 82 ? -12.132 7.405 2.008 1.00 98.19 82 ILE A O 1
ATOM 652 N N . ILE A 1 83 ? -10.570 6.499 3.351 1.00 97.44 83 ILE A N 1
ATOM 653 C CA . ILE A 1 83 ? -9.942 7.755 3.757 1.00 97.44 83 ILE A CA 1
ATOM 654 C C . ILE A 1 83 ? -8.689 7.953 2.910 1.00 97.44 83 ILE A C 1
ATOM 656 O O . ILE A 1 83 ? -7.963 6.998 2.623 1.00 97.44 83 ILE A O 1
ATOM 660 N N . VAL A 1 84 ? -8.464 9.183 2.454 1.00 96.44 84 VAL A N 1
ATOM 661 C CA . VAL A 1 84 ? -7.351 9.509 1.562 1.00 96.44 84 VAL A CA 1
ATOM 662 C C . VAL A 1 84 ? -6.502 10.633 2.125 1.00 96.44 84 VAL A C 1
ATOM 664 O O . VAL A 1 84 ? -7.028 11.657 2.547 1.00 96.44 84 VAL A O 1
ATOM 667 N N . ASP A 1 85 ? -5.191 10.457 2.042 1.00 95.69 85 ASP A N 1
ATOM 668 C CA . ASP A 1 85 ? -4.216 11.536 2.073 1.00 95.69 85 ASP A CA 1
ATOM 669 C C . ASP A 1 85 ? -3.663 11.742 0.656 1.00 95.69 85 ASP A C 1
ATOM 671 O O . ASP A 1 85 ? -3.130 10.820 0.035 1.00 95.69 85 ASP A O 1
ATOM 675 N N . THR A 1 86 ? -3.788 12.966 0.150 1.00 93.81 86 THR A N 1
ATOM 676 C CA . THR A 1 86 ? -3.393 13.351 -1.209 1.00 93.81 86 THR A CA 1
ATOM 677 C C . THR A 1 86 ? -2.100 14.166 -1.255 1.00 93.81 86 THR A C 1
ATOM 679 O O . THR A 1 86 ? -1.774 14.715 -2.309 1.00 93.81 86 THR A O 1
ATOM 682 N N . PHE A 1 87 ? -1.382 14.299 -0.136 1.00 90.94 87 PHE A N 1
ATOM 683 C CA . PHE A 1 87 ? -0.204 15.162 -0.033 1.00 90.94 87 PHE A CA 1
ATOM 684 C C . PHE A 1 87 ? 1.112 14.388 0.016 1.00 90.94 87 PHE A C 1
ATOM 686 O O . PHE A 1 87 ? 2.124 14.921 -0.439 1.00 90.94 87 PHE A O 1
ATOM 693 N N . ALA A 1 88 ? 1.113 13.139 0.496 1.00 92.56 88 ALA A N 1
ATOM 694 C CA . ALA A 1 88 ? 2.349 12.377 0.644 1.00 92.56 88 ALA A CA 1
ATOM 695 C C . ALA A 1 88 ? 3.111 12.189 -0.679 1.00 92.56 88 ALA A C 1
ATOM 697 O O . ALA A 1 88 ? 2.594 11.707 -1.683 1.00 92.56 88 ALA A O 1
ATOM 698 N N . SER A 1 89 ? 4.389 12.539 -0.675 1.00 90.94 89 SER A N 1
ATOM 699 C CA . SER A 1 89 ? 5.272 12.524 -1.843 1.00 90.94 89 SER A CA 1
ATOM 700 C C . SER A 1 89 ? 6.248 11.343 -1.850 1.00 90.94 89 SER A C 1
ATOM 702 O O . SER A 1 89 ? 6.937 11.089 -2.844 1.00 90.94 89 SER A O 1
ATOM 704 N N . ASN A 1 90 ? 6.347 10.615 -0.736 1.00 91.19 90 ASN A N 1
ATOM 705 C CA . ASN A 1 90 ? 7.311 9.540 -0.545 1.00 91.19 90 ASN A CA 1
ATOM 706 C C . ASN A 1 90 ? 6.846 8.530 0.520 1.00 91.19 90 ASN A C 1
ATOM 708 O O . ASN A 1 90 ? 5.869 8.739 1.228 1.00 91.19 90 ASN A O 1
ATOM 712 N N . THR A 1 91 ? 7.566 7.409 0.645 1.00 91.00 91 THR A N 1
ATOM 713 C CA . THR A 1 91 ? 7.212 6.313 1.567 1.00 91.00 91 THR A CA 1
ATOM 714 C C . THR A 1 91 ? 7.178 6.733 3.041 1.00 91.00 91 THR A C 1
ATOM 716 O O . THR A 1 91 ? 6.429 6.134 3.806 1.00 91.00 91 THR A O 1
ATOM 719 N N . GLN A 1 92 ? 7.985 7.722 3.438 1.00 93.56 92 GLN A N 1
ATOM 720 C CA . GLN A 1 92 ? 8.023 8.224 4.811 1.00 93.56 92 GLN A CA 1
ATOM 721 C C . GLN A 1 92 ? 6.746 8.998 5.133 1.00 93.56 92 GLN A C 1
ATOM 723 O O . GLN A 1 92 ? 6.051 8.641 6.077 1.00 93.56 92 GLN A O 1
ATOM 728 N N . GLU A 1 93 ? 6.399 9.969 4.289 1.00 94.81 93 GLU A N 1
ATOM 729 C CA . GLU A 1 93 ? 5.145 10.721 4.404 1.00 94.81 93 GLU A CA 1
ATOM 730 C C . GLU A 1 93 ? 3.928 9.798 4.296 1.00 94.81 93 GLU A C 1
ATOM 732 O O . GLU A 1 93 ? 2.981 9.957 5.056 1.00 94.81 93 GLU A O 1
ATOM 737 N N . ASN A 1 94 ? 3.984 8.764 3.442 1.00 95.81 94 ASN A N 1
ATOM 738 C CA . ASN A 1 94 ? 2.907 7.777 3.367 1.00 95.81 94 ASN A CA 1
ATOM 739 C C . ASN A 1 94 ? 2.647 7.109 4.724 1.00 95.81 94 ASN A C 1
ATOM 741 O O . ASN A 1 94 ? 1.497 6.926 5.119 1.00 95.81 94 ASN A O 1
ATOM 745 N N . ALA A 1 95 ? 3.711 6.721 5.432 1.00 95.12 95 ALA A N 1
ATOM 746 C CA . ALA A 1 95 ? 3.606 6.075 6.735 1.00 95.12 95 ALA A CA 1
ATOM 747 C C . ALA A 1 95 ? 3.141 7.050 7.823 1.00 95.12 95 ALA A C 1
ATOM 749 O O . ALA A 1 95 ? 2.243 6.715 8.590 1.00 95.12 95 ALA A O 1
ATOM 750 N N . GLU A 1 96 ? 3.723 8.248 7.861 1.00 94.94 96 GLU A N 1
ATOM 751 C CA . GLU A 1 96 ? 3.397 9.298 8.826 1.00 94.94 96 GLU A CA 1
ATOM 752 C C . GLU A 1 96 ? 1.935 9.743 8.711 1.00 94.94 96 GLU A C 1
ATOM 754 O O . GLU A 1 96 ? 1.197 9.702 9.693 1.00 94.94 96 GLU A O 1
ATOM 759 N N . ASN A 1 97 ? 1.479 10.053 7.497 1.00 95.94 97 ASN A N 1
ATOM 760 C CA . ASN A 1 97 ? 0.107 10.488 7.250 1.00 95.94 97 ASN A CA 1
ATOM 761 C C . ASN A 1 97 ? -0.892 9.354 7.498 1.00 95.94 97 ASN A C 1
ATOM 763 O O . ASN A 1 97 ? -1.939 9.577 8.099 1.00 95.94 97 ASN A O 1
ATOM 767 N N . SER A 1 98 ? -0.558 8.117 7.098 1.00 95.56 98 SER A N 1
ATOM 768 C CA . SER A 1 98 ? -1.391 6.948 7.424 1.00 95.56 98 SER A CA 1
ATOM 769 C C . SER A 1 98 ? -1.540 6.775 8.934 1.00 95.56 98 SER A C 1
ATOM 771 O O . SER A 1 98 ? -2.628 6.446 9.397 1.00 95.56 98 SER A O 1
ATOM 773 N N . LYS A 1 99 ? -0.465 6.996 9.698 1.00 93.62 99 LYS A N 1
ATOM 774 C CA . LYS A 1 99 ? -0.480 6.917 11.158 1.00 93.62 99 LYS A CA 1
ATOM 775 C C . LYS A 1 99 ? -1.357 8.006 11.768 1.00 93.62 99 LYS A C 1
ATOM 777 O O . LYS A 1 99 ? -2.187 7.671 12.600 1.00 93.62 99 LYS A O 1
ATOM 782 N N . ILE A 1 100 ? -1.224 9.260 11.327 1.00 93.75 100 ILE A N 1
ATOM 783 C CA . ILE A 1 100 ? -2.065 10.376 11.797 1.00 93.75 100 ILE A CA 1
ATOM 784 C C . ILE A 1 100 ? -3.545 10.063 11.552 1.00 93.75 100 ILE A C 1
ATOM 786 O O . ILE A 1 100 ? -4.348 10.134 12.474 1.00 93.75 100 ILE A O 1
ATOM 790 N N . ILE A 1 101 ? -3.890 9.605 10.343 1.00 94.12 101 ILE A N 1
ATOM 791 C CA . ILE A 1 101 ? -5.262 9.189 10.019 1.00 94.12 101 ILE A CA 1
ATOM 792 C C . ILE A 1 101 ? -5.727 8.053 10.938 1.00 94.12 101 ILE A C 1
ATOM 794 O O . ILE A 1 101 ? -6.868 8.055 11.377 1.00 94.12 101 ILE A O 1
ATOM 798 N N . CYS A 1 102 ? -4.870 7.072 11.232 1.00 92.69 102 CYS A N 1
ATOM 799 C CA . CYS A 1 102 ? -5.233 5.968 12.122 1.00 92.69 102 CYS A CA 1
ATOM 800 C C . CYS A 1 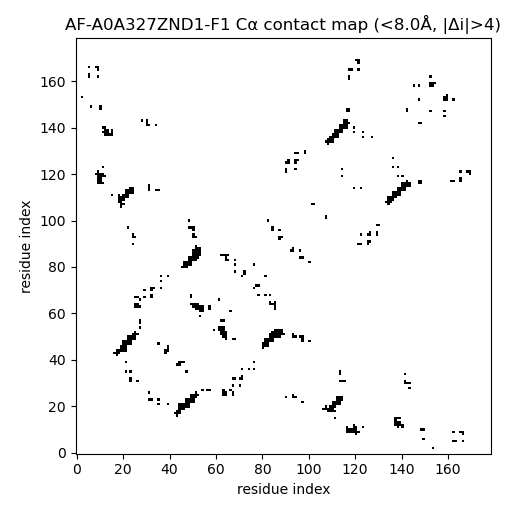102 ? -5.415 6.395 13.582 1.00 92.69 102 CYS A C 1
ATOM 802 O O . CYS A 1 102 ? -6.183 5.745 14.272 1.00 92.69 102 CYS A O 1
ATOM 804 N N . GLU A 1 103 ? -4.739 7.443 14.057 1.00 90.56 103 GLU A N 1
ATOM 805 C CA . GLU A 1 103 ? -4.937 7.985 15.412 1.00 90.56 103 GLU A CA 1
ATOM 806 C C . GLU A 1 103 ? -6.230 8.788 15.550 1.00 90.56 103 GLU A C 1
ATOM 808 O O . GLU A 1 103 ? -6.782 8.883 16.642 1.00 90.56 103 GLU A O 1
ATOM 813 N N . GLU A 1 104 ? -6.718 9.361 14.450 1.00 90.69 104 GLU A N 1
ATOM 814 C CA . GLU A 1 104 ? -8.039 9.997 14.387 1.00 90.69 104 GLU A CA 1
ATOM 815 C C . GLU A 1 104 ? -9.179 8.970 14.284 1.00 90.69 104 GLU A C 1
ATOM 817 O O . GLU A 1 104 ? -10.350 9.320 14.445 1.00 90.69 104 GLU A O 1
ATOM 822 N N . LEU A 1 105 ? -8.849 7.707 14.003 1.00 86.69 105 LEU A N 1
ATOM 823 C CA . LEU A 1 105 ? -9.781 6.590 14.025 1.00 86.69 105 LEU A CA 1
ATOM 824 C C . LEU A 1 105 ? -9.725 5.892 15.385 1.00 86.69 105 LEU A C 1
ATOM 826 O O . LEU A 1 105 ? -8.654 5.589 15.902 1.00 86.69 105 LEU A O 1
ATOM 830 N N . ASP A 1 106 ? -10.890 5.570 15.937 1.00 79.50 106 ASP A N 1
ATOM 831 C CA . ASP A 1 106 ? -10.959 4.834 17.196 1.00 79.50 106 ASP A CA 1
ATOM 832 C C . ASP A 1 106 ? -10.402 3.399 17.040 1.00 79.50 106 ASP A C 1
ATOM 834 O O . ASP A 1 106 ? -10.713 2.691 16.077 1.00 79.50 106 ASP A O 1
ATOM 838 N N . ASP A 1 107 ? -9.604 2.963 18.022 1.00 82.12 107 ASP A N 1
ATOM 839 C CA . ASP A 1 107 ? -9.187 1.571 18.265 1.00 82.12 107 ASP A CA 1
ATOM 840 C C . ASP A 1 107 ? -8.392 0.848 17.149 1.00 82.12 107 ASP A C 1
ATOM 842 O O . ASP A 1 107 ? -8.469 -0.379 17.017 1.00 82.12 107 ASP A O 1
ATOM 846 N N . ILE A 1 108 ? -7.557 1.551 16.373 1.00 89.94 108 ILE A N 1
ATOM 847 C CA . ILE A 1 108 ? -6.670 0.900 15.388 1.00 89.94 108 ILE A CA 1
ATOM 848 C C . ILE A 1 108 ? -5.475 0.213 16.072 1.00 89.94 108 ILE A C 1
ATOM 850 O O . ILE A 1 108 ? -4.475 0.849 16.405 1.00 89.94 108 ILE A O 1
ATOM 854 N N . ASN A 1 109 ? -5.540 -1.114 16.209 1.00 91.69 109 ASN A N 1
ATOM 855 C CA . ASN A 1 109 ? -4.497 -1.945 16.829 1.00 91.69 109 ASN A CA 1
ATOM 856 C C . ASN A 1 109 ? -3.847 -2.929 15.845 1.00 91.69 109 ASN A C 1
ATOM 858 O O . ASN A 1 109 ? -2.925 -3.664 16.191 1.00 91.69 109 ASN A O 1
ATOM 862 N N . SER A 1 110 ? -4.328 -2.987 14.608 1.00 95.06 110 SER A N 1
ATOM 863 C CA . SER A 1 110 ? -3.798 -3.886 13.593 1.00 95.06 110 SER A CA 1
ATOM 864 C C . SER A 1 110 ? -4.068 -3.369 12.187 1.00 95.06 110 SER A C 1
ATOM 866 O O . SER A 1 110 ? -5.140 -2.835 11.885 1.00 95.06 110 SER A O 1
ATOM 868 N N . ALA A 1 111 ? -3.104 -3.569 11.293 1.00 96.62 111 ALA A N 1
ATOM 869 C CA . ALA A 1 111 ? -3.207 -3.113 9.918 1.00 96.62 111 ALA A CA 1
ATOM 870 C C . ALA A 1 111 ? -2.609 -4.104 8.920 1.00 96.62 111 ALA A C 1
ATOM 872 O O . ALA A 1 111 ? -1.545 -4.689 9.133 1.00 96.62 111 ALA A O 1
ATOM 873 N N . ILE A 1 112 ? -3.263 -4.223 7.765 1.00 98.50 112 ILE A N 1
ATOM 874 C CA . ILE A 1 112 ? -2.694 -4.896 6.595 1.00 98.50 112 ILE A CA 1
ATOM 875 C C . ILE A 1 112 ? -2.210 -3.828 5.626 1.00 98.50 112 ILE A C 1
ATOM 877 O O . ILE A 1 112 ? -3.005 -3.052 5.100 1.00 98.50 112 ILE A O 1
ATOM 881 N N . ILE A 1 113 ? -0.914 -3.821 5.336 1.00 98.38 113 ILE A N 1
ATOM 882 C CA . ILE A 1 113 ? -0.317 -2.899 4.379 1.00 98.38 113 ILE A CA 1
ATOM 883 C C . ILE A 1 113 ? -0.244 -3.578 3.012 1.00 98.38 113 ILE A C 1
ATOM 885 O O . ILE A 1 113 ? 0.507 -4.536 2.810 1.00 98.38 113 ILE A O 1
ATOM 889 N N . VAL A 1 114 ? -1.021 -3.073 2.057 1.00 98.44 114 VAL A N 1
ATOM 890 C CA . VAL A 1 114 ? -1.070 -3.571 0.680 1.00 98.44 114 VAL A CA 1
ATOM 891 C C . VAL A 1 114 ? -0.110 -2.752 -0.174 1.00 98.44 114 VAL A C 1
ATOM 893 O O . VAL A 1 114 ? -0.372 -1.593 -0.481 1.00 98.44 114 VAL A O 1
ATOM 896 N N . CYS A 1 115 ? 1.017 -3.341 -0.568 1.00 97.44 115 CYS A N 1
ATOM 897 C CA . CYS A 1 115 ? 2.089 -2.613 -1.248 1.00 97.44 115 CYS A CA 1
ATOM 898 C C . CYS A 1 115 ? 2.708 -3.405 -2.407 1.00 97.44 115 CYS A C 1
ATOM 900 O O . CYS A 1 115 ? 2.405 -4.574 -2.632 1.00 97.44 115 CYS A O 1
ATOM 902 N N . LYS A 1 116 ? 3.588 -2.766 -3.185 1.00 96.75 116 LYS A N 1
ATOM 903 C CA . LYS A 1 116 ? 4.302 -3.438 -4.283 1.00 96.75 116 LYS A CA 1
ATOM 904 C C . LYS A 1 116 ? 5.321 -4.428 -3.728 1.00 96.75 116 LYS A C 1
ATOM 906 O O . LYS A 1 116 ? 6.085 -4.093 -2.830 1.00 96.75 116 LYS A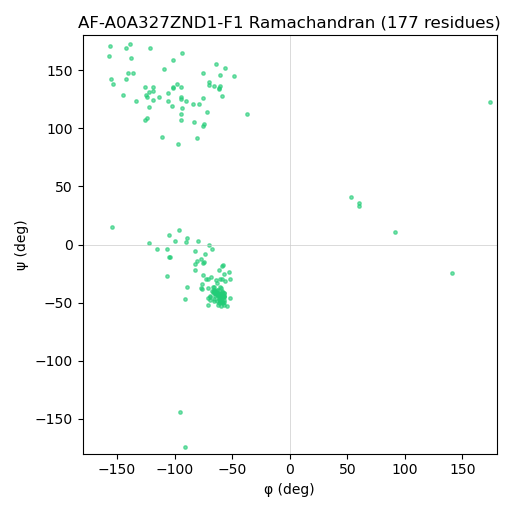 O 1
ATOM 911 N N . ASN A 1 117 ? 5.404 -5.611 -4.328 1.00 96.00 117 ASN A N 1
ATOM 912 C CA . ASN A 1 117 ? 6.226 -6.712 -3.823 1.00 96.00 117 ASN A CA 1
ATOM 913 C C . ASN A 1 117 ? 7.716 -6.354 -3.676 1.00 96.00 117 ASN A C 1
ATOM 915 O O . ASN A 1 117 ? 8.329 -6.614 -2.649 1.00 96.00 117 ASN A O 1
ATOM 919 N N . TYR A 1 118 ? 8.299 -5.679 -4.668 1.00 94.69 118 TYR A N 1
ATOM 920 C CA . TYR A 1 118 ? 9.697 -5.235 -4.601 1.00 94.69 118 TYR A CA 1
ATOM 921 C C . TYR A 1 118 ? 9.924 -4.046 -3.644 1.00 94.69 118 TYR A C 1
ATOM 923 O O . TYR A 1 118 ? 11.065 -3.645 -3.440 1.00 94.69 118 TYR A O 1
ATOM 931 N N . HIS A 1 119 ? 8.856 -3.445 -3.112 1.00 94.81 119 HIS A N 1
ATOM 932 C CA . HIS A 1 119 ? 8.881 -2.300 -2.196 1.00 94.81 119 HIS A CA 1
ATOM 933 C C . HIS A 1 119 ? 8.580 -2.711 -0.739 1.00 94.81 119 HIS A C 1
ATOM 935 O O . HIS A 1 119 ? 8.800 -1.926 0.184 1.00 94.81 119 HIS A O 1
ATOM 941 N N . ALA A 1 120 ? 8.124 -3.950 -0.528 1.00 96.62 120 ALA A N 1
ATOM 942 C CA . ALA A 1 120 ? 7.633 -4.475 0.742 1.00 96.62 120 ALA A CA 1
ATOM 943 C C . ALA A 1 120 ? 8.596 -4.258 1.917 1.00 96.62 120 ALA A C 1
ATOM 945 O O . ALA A 1 120 ? 8.177 -3.764 2.961 1.00 96.62 120 ALA A O 1
ATOM 946 N N . GLY A 1 121 ? 9.889 -4.546 1.738 1.00 95.38 121 GLY A N 1
ATOM 947 C CA . GLY A 1 121 ? 10.900 -4.350 2.780 1.00 95.38 121 GLY A CA 1
ATOM 948 C C . GLY A 1 121 ? 10.985 -2.913 3.296 1.00 95.38 121 GLY A C 1
ATOM 949 O O . GLY A 1 121 ? 11.010 -2.680 4.505 1.00 95.38 121 GLY A O 1
ATOM 950 N N . ARG A 1 122 ? 10.974 -1.938 2.377 1.00 94.94 122 ARG A N 1
ATOM 951 C CA . ARG A 1 122 ? 11.021 -0.510 2.715 1.00 94.94 122 ARG A CA 1
ATOM 952 C C . ARG A 1 122 ? 9.735 -0.057 3.379 1.00 94.94 122 ARG A C 1
ATOM 954 O O . ARG A 1 122 ? 9.802 0.606 4.402 1.00 94.94 122 ARG A O 1
ATOM 961 N N . VAL A 1 123 ? 8.589 -0.476 2.850 1.00 95.44 123 VAL A N 1
ATOM 962 C CA . VAL A 1 123 ? 7.284 -0.189 3.457 1.00 95.44 123 VAL A CA 1
ATOM 963 C C . VAL A 1 123 ? 7.221 -0.710 4.887 1.00 95.44 123 VAL A C 1
ATOM 965 O O . VAL A 1 123 ? 6.940 0.075 5.782 1.00 95.44 123 VAL A O 1
ATOM 968 N N . LYS A 1 124 ? 7.553 -1.986 5.124 1.00 94.62 124 LYS A N 1
ATOM 969 C CA . LYS A 1 124 ? 7.526 -2.573 6.470 1.00 94.62 124 LYS A CA 1
ATOM 970 C C . LYS A 1 124 ? 8.360 -1.761 7.448 1.00 94.62 124 LYS A C 1
ATOM 972 O O . LYS A 1 124 ? 7.847 -1.320 8.467 1.00 94.62 124 LYS A O 1
ATOM 977 N N . LYS A 1 125 ? 9.620 -1.495 7.099 1.00 92.44 125 LYS A N 1
ATOM 978 C CA . LYS A 1 125 ? 10.539 -0.776 7.987 1.00 92.44 125 LYS A CA 1
ATOM 979 C C . LYS A 1 125 ? 10.155 0.674 8.220 1.00 92.44 125 LYS A C 1
ATOM 981 O O . LYS A 1 125 ? 10.346 1.182 9.319 1.00 92.44 125 LYS A O 1
ATOM 986 N N . THR A 1 126 ? 9.625 1.347 7.206 1.00 93.12 126 THR A N 1
ATOM 987 C CA . THR A 1 126 ? 9.153 2.716 7.375 1.00 93.12 126 THR A CA 1
ATOM 988 C C . THR A 1 126 ? 7.901 2.746 8.249 1.00 93.12 126 THR A C 1
ATOM 990 O O . THR A 1 126 ? 7.885 3.494 9.213 1.00 93.12 126 THR A O 1
ATOM 993 N N . TYR A 1 127 ? 6.900 1.897 8.004 1.00 94.44 127 TYR A N 1
ATOM 994 C CA . TYR A 1 127 ? 5.675 1.876 8.812 1.00 94.44 127 TYR A CA 1
ATOM 995 C C . TYR A 1 127 ? 5.936 1.435 10.263 1.00 94.44 127 TYR A C 1
ATOM 997 O O . TYR A 1 127 ? 5.433 2.088 11.170 1.00 94.44 127 TYR A O 1
ATOM 1005 N N . GLU A 1 128 ? 6.797 0.438 10.503 1.00 91.62 128 GLU A N 1
ATOM 1006 C CA . GLU A 1 128 ? 7.238 0.032 11.856 1.00 91.62 128 GLU A CA 1
ATOM 1007 C C . GLU A 1 128 ? 7.878 1.186 12.656 1.00 91.62 128 GLU A C 1
ATOM 1009 O O . GLU A 1 128 ? 7.864 1.158 13.880 1.00 91.62 128 GLU A O 1
ATOM 1014 N N . LYS A 1 129 ? 8.449 2.203 11.992 1.00 89.38 129 LYS A N 1
ATOM 1015 C CA . LYS A 1 129 ? 9.011 3.381 12.675 1.00 89.38 129 LYS A CA 1
ATOM 1016 C C . LYS A 1 129 ? 7.924 4.342 13.169 1.00 89.38 129 LYS A C 1
ATOM 1018 O O . LYS A 1 129 ? 8.098 4.961 14.213 1.00 89.38 129 LYS A O 1
ATOM 1023 N N . TYR A 1 130 ? 6.861 4.528 12.388 1.00 89.44 130 TYR A N 1
ATOM 1024 C CA . TYR A 1 130 ? 5.823 5.527 12.675 1.00 89.44 130 TYR A CA 1
ATOM 1025 C C . TYR A 1 130 ? 4.706 4.977 13.556 1.00 89.44 130 TYR A C 1
ATOM 1027 O O . TYR A 1 130 ? 4.189 5.691 14.412 1.00 89.44 130 TYR A O 1
ATOM 1035 N N . PHE A 1 131 ? 4.351 3.711 13.366 1.00 88.00 131 PHE A N 1
ATOM 1036 C CA . PHE A 1 131 ? 3.381 3.019 14.200 1.00 88.00 131 PHE A CA 1
ATOM 1037 C C . PHE A 1 131 ? 4.103 2.505 15.457 1.00 88.00 131 PHE A C 1
ATOM 1039 O O . PHE A 1 131 ? 4.888 1.563 15.389 1.00 88.00 131 PHE A O 1
ATOM 1046 N N . ILE A 1 132 ? 3.878 3.173 16.595 1.00 66.94 132 ILE A N 1
ATOM 1047 C CA . ILE A 1 132 ? 4.467 2.842 17.907 1.00 66.94 132 ILE A CA 1
ATOM 1048 C C . ILE A 1 132 ? 3.990 1.452 18.381 1.00 66.94 132 ILE A C 1
ATOM 1050 O O . ILE A 1 132 ? 2.930 0.976 17.973 1.00 66.94 132 ILE A O 1
ATOM 1054 N N . SER A 1 133 ? 4.789 0.804 19.244 1.00 61.66 133 SER A N 1
ATOM 1055 C CA . SER A 1 133 ? 4.507 -0.478 19.909 1.00 61.66 133 SER A CA 1
ATOM 1056 C C . SER A 1 133 ? 3.035 -0.636 20.300 1.00 61.66 133 SER A C 1
ATOM 1058 O O . SER A 1 133 ? 2.554 0.055 21.194 1.00 61.66 133 SER A O 1
ATOM 1060 N N . GLY A 1 134 ? 2.345 -1.573 19.648 1.00 73.12 134 GLY A N 1
ATOM 1061 C CA . GLY A 1 134 ? 0.938 -1.890 19.913 1.00 73.12 134 GLY A CA 1
ATOM 1062 C C . GLY A 1 134 ? 0.123 -2.188 18.655 1.00 73.12 134 GLY A C 1
ATOM 1063 O O . GLY A 1 134 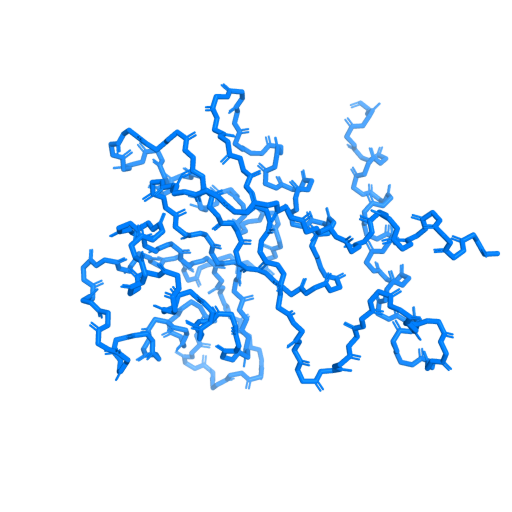? -0.852 -2.922 18.748 1.00 73.12 134 GLY A O 1
ATOM 1064 N N . CYS A 1 135 ? 0.543 -1.686 17.485 1.00 87.88 135 CYS A N 1
ATOM 1065 C CA . CYS A 1 135 ? -0.130 -1.974 16.218 1.00 87.88 135 CYS A CA 1
ATOM 1066 C C . CYS A 1 135 ? 0.502 -3.168 15.479 1.00 87.88 135 CYS A C 1
ATOM 1068 O O . CYS A 1 135 ? 1.659 -3.111 15.054 1.00 87.88 135 CYS A O 1
ATOM 1070 N N . ASP A 1 136 ? -0.266 -4.239 15.283 1.00 93.62 136 ASP A N 1
ATOM 1071 C CA . ASP A 1 136 ? 0.148 -5.413 14.513 1.00 93.62 136 ASP A CA 1
ATOM 1072 C C . ASP A 1 136 ? 0.126 -5.110 13.005 1.00 93.62 136 ASP A C 1
ATOM 1074 O O . ASP A 1 136 ? -0.930 -5.101 12.364 1.00 93.62 136 ASP A O 1
ATOM 1078 N N . LEU A 1 137 ? 1.304 -4.893 12.413 1.00 95.69 137 LEU A N 1
ATOM 1079 C CA . LEU A 1 137 ? 1.461 -4.621 10.981 1.00 95.69 137 LEU A CA 1
ATOM 1080 C C . LEU A 1 137 ? 1.754 -5.896 10.176 1.00 95.69 137 LEU A C 1
ATOM 1082 O O . LEU A 1 137 ? 2.745 -6.588 10.414 1.00 95.69 137 LEU A O 1
ATOM 1086 N N . MET A 1 138 ? 0.939 -6.169 9.155 1.00 97.81 138 MET A N 1
ATOM 1087 C CA . MET A 1 138 ? 1.121 -7.292 8.225 1.00 97.81 138 MET A CA 1
ATOM 1088 C C . MET A 1 138 ? 1.305 -6.807 6.789 1.00 97.81 138 MET A C 1
ATOM 1090 O O . MET A 1 138 ? 0.513 -6.014 6.286 1.00 97.81 138 MET A O 1
ATOM 1094 N N . ILE A 1 139 ? 2.311 -7.326 6.085 1.00 98.19 139 ILE A N 1
ATOM 1095 C CA . ILE A 1 139 ? 2.561 -6.988 4.682 1.00 98.19 139 ILE A CA 1
ATOM 1096 C C . ILE A 1 139 ? 1.826 -7.936 3.732 1.00 98.19 139 ILE A C 1
ATOM 1098 O O . ILE A 1 139 ? 2.062 -9.145 3.729 1.00 98.19 139 ILE A O 1
ATOM 1102 N N . CYS A 1 140 ? 1.001 -7.361 2.856 1.00 98.31 140 CYS A N 1
ATOM 1103 C CA . CYS A 1 140 ? 0.365 -8.033 1.726 1.00 98.31 140 CYS A CA 1
ATOM 1104 C C . CYS A 1 140 ? 0.962 -7.513 0.401 1.00 98.31 140 CYS A C 1
ATOM 1106 O O . CYS A 1 140 ? 0.473 -6.518 -0.150 1.00 98.31 140 CYS A O 1
ATOM 1108 N N . PRO A 1 141 ? 2.006 -8.157 -0.149 1.00 97.38 141 PRO A N 1
ATOM 1109 C CA . PRO A 1 141 ? 2.643 -7.695 -1.371 1.00 97.38 141 PRO A CA 1
ATOM 1110 C C . PRO A 1 141 ? 1.806 -8.007 -2.621 1.00 97.38 141 PRO A C 1
ATOM 1112 O O . PRO A 1 141 ? 1.151 -9.043 -2.732 1.00 97.38 141 PRO A O 1
ATOM 1115 N N . VAL A 1 142 ? 1.894 -7.125 -3.615 1.00 97.00 142 VAL A N 1
ATOM 1116 C CA . VAL A 1 142 ? 1.291 -7.276 -4.944 1.00 97.00 142 VAL A CA 1
ATOM 1117 C C . VAL A 1 142 ? 2.380 -7.191 -6.008 1.00 97.00 142 VAL A C 1
ATOM 1119 O O . VAL A 1 142 ? 3.212 -6.280 -5.998 1.00 97.00 142 VAL A O 1
ATOM 1122 N N . ILE A 1 143 ? 2.390 -8.148 -6.937 1.00 94.81 143 ILE A N 1
ATOM 1123 C CA . ILE A 1 143 ? 3.233 -8.080 -8.135 1.00 94.81 143 ILE A CA 1
ATOM 1124 C C . ILE A 1 143 ? 2.549 -7.135 -9.121 1.00 94.81 143 ILE A C 1
ATOM 1126 O O . ILE A 1 143 ? 1.406 -7.358 -9.508 1.00 94.81 143 ILE A O 1
ATOM 1130 N N . ASP A 1 144 ? 3.246 -6.069 -9.493 1.00 90.94 144 ASP A N 1
ATOM 1131 C CA . ASP A 1 144 ? 2.742 -5.061 -10.419 1.00 90.94 144 ASP A CA 1
ATOM 1132 C C . ASP A 1 144 ? 3.111 -5.391 -11.878 1.00 90.94 144 ASP A C 1
ATOM 1134 O O . ASP A 1 144 ? 3.698 -6.438 -12.174 1.00 90.94 144 ASP A O 1
ATOM 1138 N N . SER A 1 145 ? 2.811 -4.476 -12.803 1.00 90.44 145 SER A N 1
ATOM 1139 C CA . SER A 1 145 ? 3.081 -4.658 -14.238 1.00 90.44 145 SER A CA 1
ATOM 1140 C C . SER A 1 145 ? 4.558 -4.897 -14.588 1.00 90.44 145 SER A C 1
ATOM 1142 O O . SER A 1 145 ? 4.862 -5.430 -15.655 1.00 90.44 145 SER A O 1
ATOM 1144 N N . ARG A 1 146 ? 5.502 -4.561 -13.696 1.00 90.25 146 ARG A N 1
ATOM 1145 C CA . ARG A 1 146 ? 6.943 -4.787 -13.911 1.00 90.25 146 ARG A CA 1
ATOM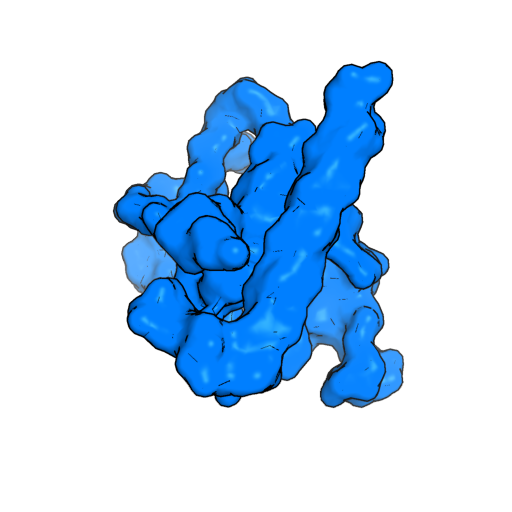 1146 C C . ARG A 1 146 ? 7.326 -6.254 -13.736 1.00 90.25 146 ARG A C 1
ATOM 1148 O O . ARG A 1 146 ? 8.427 -6.650 -14.142 1.00 90.25 146 ARG A O 1
ATOM 1155 N N . ASN A 1 147 ? 6.452 -7.049 -13.116 1.00 93.31 147 ASN A N 1
ATOM 1156 C CA . ASN A 1 147 ? 6.637 -8.472 -12.854 1.00 93.31 147 ASN A CA 1
ATOM 1157 C C . ASN A 1 147 ? 7.962 -8.782 -12.122 1.00 93.31 147 ASN A C 1
ATOM 1159 O O . ASN A 1 147 ? 8.703 -9.705 -12.473 1.00 93.31 147 ASN A O 1
ATOM 1163 N N . VAL A 1 148 ? 8.322 -7.944 -11.144 1.00 94.44 148 VAL A N 1
ATOM 1164 C CA . VAL A 1 148 ? 9.492 -8.170 -10.281 1.00 94.44 148 VAL A CA 1
ATOM 1165 C C . VAL A 1 148 ? 9.074 -9.091 -9.142 1.00 94.44 148 VAL A C 1
ATOM 1167 O O . VAL A 1 148 ? 8.169 -8.761 -8.376 1.00 94.44 148 VAL A O 1
ATOM 1170 N N . ASN A 1 149 ? 9.733 -10.241 -9.017 1.00 94.12 149 ASN A N 1
ATOM 1171 C CA . ASN A 1 149 ? 9.369 -11.249 -8.029 1.00 94.12 149 ASN A CA 1
ATOM 1172 C C . ASN A 1 149 ? 10.598 -11.862 -7.335 1.00 94.12 149 ASN A C 1
ATOM 1174 O O . ASN A 1 149 ? 11.722 -11.827 -7.838 1.00 94.12 149 ASN A O 1
ATOM 1178 N N . LYS A 1 150 ? 10.351 -12.463 -6.167 1.00 94.44 150 LYS A N 1
ATOM 1179 C CA . LYS A 1 150 ? 11.364 -13.052 -5.282 1.00 94.44 150 LYS A CA 1
ATOM 1180 C C . LYS A 1 150 ? 12.200 -14.160 -5.943 1.00 94.44 150 LYS A C 1
ATOM 1182 O O . LYS A 1 150 ? 13.344 -14.366 -5.552 1.00 94.44 150 LYS A O 1
ATOM 1187 N N . LYS A 1 151 ? 11.635 -14.888 -6.914 1.00 94.12 151 LYS A N 1
ATOM 1188 C CA . LYS A 1 151 ? 12.213 -16.127 -7.461 1.00 94.12 151 LYS A CA 1
ATOM 1189 C C . LYS A 1 151 ? 13.285 -15.883 -8.517 1.00 94.12 151 LYS A C 1
ATOM 1191 O O . LYS A 1 151 ? 14.066 -16.792 -8.783 1.00 94.12 151 LYS A O 1
ATOM 1196 N N . ASP A 1 152 ? 13.294 -14.714 -9.157 1.00 94.81 152 ASP A N 1
ATOM 1197 C CA . ASP A 1 152 ? 14.169 -14.486 -10.309 1.00 94.81 152 ASP A CA 1
ATOM 1198 C C . ASP A 1 152 ? 14.562 -13.025 -10.580 1.00 94.81 152 ASP A C 1
ATOM 1200 O O . ASP A 1 152 ? 15.112 -12.735 -11.645 1.00 94.81 152 ASP A O 1
ATOM 1204 N N . TRP A 1 153 ? 14.364 -12.104 -9.630 1.00 96.00 153 TRP A N 1
ATOM 1205 C CA . TRP A 1 153 ? 14.657 -10.675 -9.825 1.00 96.00 153 TRP A CA 1
ATOM 1206 C C . TRP A 1 153 ? 16.083 -10.367 -10.319 1.00 96.00 153 TRP A C 1
ATOM 1208 O O . TRP A 1 153 ? 16.309 -9.321 -10.922 1.00 96.00 153 TRP A O 1
ATOM 1218 N N . TRP A 1 154 ? 17.052 -11.256 -10.082 1.00 95.94 154 TRP A N 1
ATOM 1219 C CA . TRP A 1 154 ? 18.441 -11.098 -10.519 1.00 95.94 154 TRP A CA 1
ATOM 1220 C C . TRP A 1 154 ? 18.687 -11.479 -11.984 1.00 95.94 154 TRP A C 1
ATOM 1222 O O . TRP A 1 154 ? 19.758 -11.162 -12.502 1.00 95.94 154 TRP A O 1
ATOM 1232 N N . LYS A 1 155 ? 17.746 -12.171 -12.641 1.00 95.06 155 LYS A N 1
ATOM 1233 C CA . LYS A 1 155 ? 17.908 -12.659 -14.020 1.00 95.06 155 LYS A CA 1
ATOM 1234 C C . LYS A 1 155 ? 17.742 -11.551 -15.061 1.00 95.06 155 LYS A C 1
ATOM 1236 O O . LYS A 1 155 ? 18.406 -11.591 -16.089 1.00 95.06 155 LYS A O 1
ATOM 1241 N N . ARG A 1 156 ? 16.868 -10.570 -14.802 1.00 95.31 156 ARG A N 1
ATOM 1242 C CA . ARG A 1 156 ? 16.621 -9.427 -15.698 1.00 95.31 156 ARG A CA 1
ATOM 1243 C C . ARG A 1 156 ? 17.334 -8.179 -15.197 1.00 95.31 156 ARG A C 1
ATOM 1245 O O . ARG A 1 156 ? 17.253 -7.850 -14.013 1.00 95.31 156 ARG A O 1
ATOM 1252 N N . THR A 1 157 ? 17.978 -7.451 -16.102 1.00 94.81 157 THR A N 1
ATOM 1253 C CA . THR A 1 157 ? 18.722 -6.225 -15.779 1.00 94.81 157 THR A CA 1
ATOM 1254 C C . THR A 1 157 ? 17.824 -5.164 -15.137 1.00 94.81 157 THR A C 1
ATOM 1256 O O . THR A 1 157 ? 18.214 -4.532 -14.156 1.00 94.81 157 THR A O 1
ATOM 1259 N N . GLU A 1 158 ? 16.603 -4.995 -15.638 1.00 94.62 158 GLU A N 1
ATOM 1260 C CA . GLU A 1 158 ? 15.614 -4.030 -15.152 1.00 94.62 158 GLU A CA 1
ATOM 1261 C C . GLU A 1 158 ? 15.160 -4.374 -13.730 1.00 94.62 158 GLU A C 1
ATOM 1263 O O . GLU A 1 158 ? 15.188 -3.522 -12.841 1.00 94.62 158 GLU A O 1
ATOM 1268 N N . SER A 1 159 ? 14.804 -5.640 -13.489 1.00 95.81 159 SER A N 1
ATOM 1269 C CA . SER A 1 159 ? 14.414 -6.134 -12.163 1.00 95.81 159 SER A CA 1
ATOM 1270 C C . SER A 1 159 ? 15.550 -5.986 -11.155 1.00 95.81 159 SER A C 1
ATOM 1272 O O . SER A 1 159 ? 15.328 -5.513 -10.040 1.00 95.81 159 SER A O 1
ATOM 1274 N N . LYS A 1 160 ? 16.780 -6.304 -11.570 1.00 96.00 160 LYS A N 1
ATOM 1275 C CA . LYS A 1 160 ? 17.977 -6.160 -10.744 1.00 96.00 160 LYS A CA 1
ATOM 1276 C C . LYS A 1 160 ? 18.206 -4.709 -10.328 1.00 96.00 160 LYS A C 1
ATOM 1278 O O . LYS A 1 160 ? 18.435 -4.457 -9.150 1.00 96.00 160 LYS A O 1
ATOM 1283 N N . LYS A 1 161 ? 18.086 -3.755 -11.258 1.00 96.50 161 LYS A N 1
ATOM 1284 C CA . LYS A 1 161 ? 18.201 -2.315 -10.960 1.00 96.50 161 LYS A CA 1
ATOM 1285 C C . LYS A 1 161 ? 17.161 -1.854 -9.937 1.00 96.50 161 LYS A C 1
ATOM 1287 O O . LYS A 1 161 ? 17.510 -1.134 -9.007 1.00 96.50 161 LYS A O 1
ATOM 1292 N N . ILE A 1 162 ? 15.907 -2.290 -10.080 1.00 95.75 162 ILE A N 1
ATOM 1293 C CA . ILE A 1 162 ? 14.823 -1.930 -9.152 1.00 95.75 162 ILE A CA 1
ATOM 1294 C C . ILE A 1 162 ? 15.122 -2.444 -7.741 1.00 95.75 162 ILE A C 1
ATOM 1296 O O . ILE A 1 162 ? 15.115 -1.663 -6.792 1.00 95.75 162 ILE A O 1
ATOM 1300 N N . VAL A 1 163 ? 15.426 -3.737 -7.606 1.00 96.75 163 VAL A N 1
ATOM 1301 C CA . VAL A 1 163 ? 15.666 -4.365 -6.297 1.00 96.75 163 VAL A CA 1
ATOM 1302 C C . VAL A 1 163 ? 16.900 -3.784 -5.613 1.00 96.75 163 VAL A C 1
ATOM 1304 O O . VAL A 1 163 ? 16.854 -3.489 -4.422 1.00 96.75 163 VAL A O 1
ATOM 1307 N N . LEU A 1 164 ? 17.991 -3.569 -6.356 1.00 95.44 164 LEU A N 1
ATOM 1308 C CA . LEU A 1 164 ? 19.198 -2.959 -5.798 1.00 95.44 164 LEU A CA 1
ATOM 1309 C C . LEU A 1 164 ? 18.956 -1.511 -5.358 1.00 95.44 164 LEU A C 1
ATOM 1311 O O . LEU A 1 164 ? 19.401 -1.139 -4.278 1.00 95.44 164 LEU A O 1
ATOM 1315 N N . SER A 1 165 ? 18.190 -0.723 -6.122 1.00 95.25 165 SER A N 1
ATOM 1316 C CA . SER A 1 165 ? 17.813 0.636 -5.712 1.00 95.25 165 SER A CA 1
ATOM 1317 C C . SER A 1 165 ? 17.008 0.643 -4.409 1.00 95.25 165 SER A C 1
ATOM 1319 O O . SER A 1 165 ? 17.252 1.477 -3.538 1.00 95.25 165 SER A O 1
ATOM 1321 N N . GLU A 1 166 ? 16.057 -0.280 -4.248 1.00 94.88 166 GLU A N 1
ATOM 1322 C CA . GLU A 1 166 ? 15.290 -0.409 -3.003 1.00 94.88 166 GLU A CA 1
ATOM 1323 C C . GLU A 1 166 ? 16.170 -0.847 -1.828 1.00 94.88 166 GLU A C 1
ATOM 1325 O O . GLU A 1 166 ? 16.039 -0.304 -0.731 1.00 94.88 166 GLU A O 1
ATOM 1330 N N . PHE A 1 167 ? 17.116 -1.756 -2.066 1.00 94.50 167 PHE A N 1
ATOM 1331 C CA . PHE A 1 167 ? 18.072 -2.200 -1.054 1.00 94.50 167 PHE A CA 1
ATOM 1332 C C . PHE A 1 167 ? 19.008 -1.068 -0.611 1.00 94.50 167 PHE A C 1
ATOM 1334 O O . PHE A 1 167 ? 19.242 -0.879 0.581 1.00 94.50 167 PHE A O 1
ATOM 1341 N N . GLU A 1 168 ? 19.499 -0.254 -1.546 1.00 93.06 168 GLU A N 1
ATOM 1342 C CA . GLU A 1 168 ? 20.302 0.934 -1.239 1.00 93.06 168 GLU A CA 1
ATOM 1343 C C . GLU A 1 168 ? 19.523 1.976 -0.433 1.00 93.06 168 GLU A C 1
ATOM 1345 O O . GLU A 1 168 ? 20.060 2.528 0.527 1.00 93.06 168 GLU A O 1
ATOM 1350 N N . LYS A 1 169 ? 18.260 2.241 -0.793 1.00 91.25 169 LYS A N 1
ATOM 1351 C CA . LYS A 1 169 ? 17.390 3.164 -0.044 1.00 91.25 169 LYS A CA 1
ATOM 1352 C C . LYS A 1 169 ? 17.164 2.682 1.385 1.00 91.25 169 LYS A C 1
ATOM 1354 O O . LYS A 1 169 ? 17.262 3.489 2.303 1.00 91.25 169 LYS A O 1
ATOM 1359 N N . LEU A 1 170 ? 16.913 1.386 1.572 1.00 89.19 170 LEU A N 1
ATOM 1360 C CA . LEU A 1 170 ? 16.812 0.769 2.895 1.00 89.19 170 LEU A CA 1
ATOM 1361 C C . LEU A 1 170 ? 18.104 0.945 3.700 1.00 89.19 170 LEU A C 1
ATOM 1363 O O . LEU A 1 170 ? 18.057 1.423 4.825 1.00 89.19 170 LEU A O 1
ATOM 1367 N N . ASN A 1 171 ? 19.266 0.647 3.116 1.00 86.69 171 ASN A N 1
ATOM 1368 C CA . ASN A 1 171 ? 20.551 0.804 3.807 1.00 86.69 171 ASN A CA 1
ATOM 1369 C C . ASN A 1 171 ? 20.852 2.257 4.192 1.00 86.69 171 ASN A C 1
ATOM 1371 O O . ASN A 1 171 ? 21.386 2.507 5.269 1.00 86.69 171 ASN A O 1
ATOM 1375 N N . LYS A 1 172 ? 20.519 3.223 3.327 1.00 83.38 172 LYS A N 1
ATOM 1376 C CA . LYS A 1 172 ? 20.636 4.652 3.655 1.00 83.38 172 LYS A CA 1
ATOM 1377 C C . LYS A 1 172 ? 19.722 5.021 4.819 1.00 83.38 172 LYS A C 1
ATOM 1379 O O . LYS A 1 172 ? 20.168 5.715 5.721 1.00 83.38 172 LYS A O 1
ATOM 1384 N N . TYR A 1 173 ? 18.493 4.511 4.808 1.00 74.00 173 TYR A N 1
ATOM 1385 C CA . TYR A 1 173 ? 17.534 4.717 5.885 1.00 74.00 173 TYR A CA 1
ATOM 1386 C C . TYR A 1 173 ? 18.042 4.163 7.224 1.00 74.00 173 TYR A C 1
ATOM 1388 O O . TYR A 1 173 ? 17.945 4.863 8.222 1.00 74.00 173 TYR A O 1
ATOM 1396 N N . PHE A 1 174 ? 18.652 2.971 7.258 1.00 71.12 174 PHE A N 1
ATOM 1397 C CA . PHE A 1 174 ? 19.269 2.437 8.484 1.00 71.12 174 PHE A CA 1
ATOM 1398 C C . PHE A 1 174 ? 20.406 3.330 9.000 1.00 71.12 174 PHE A C 1
ATOM 1400 O O . PHE A 1 174 ? 20.424 3.691 10.171 1.00 71.12 174 PHE A O 1
ATOM 1407 N N . LYS A 1 175 ? 21.309 3.771 8.116 1.00 68.38 175 LYS A N 1
ATOM 1408 C CA . LYS A 1 175 ? 22.471 4.583 8.515 1.00 68.38 175 LYS A CA 1
ATOM 1409 C C . LYS A 1 175 ? 22.119 5.944 9.110 1.00 68.38 175 LYS A C 1
ATOM 1411 O O . LYS A 1 175 ? 22.856 6.423 9.956 1.00 68.38 175 LYS A O 1
ATOM 1416 N N . THR A 1 176 ? 21.036 6.581 8.670 1.00 60.50 176 THR A N 1
ATOM 1417 C CA . THR A 1 176 ? 20.643 7.903 9.187 1.00 60.50 176 THR A CA 1
ATOM 1418 C C . THR A 1 176 ? 19.864 7.841 10.501 1.00 60.50 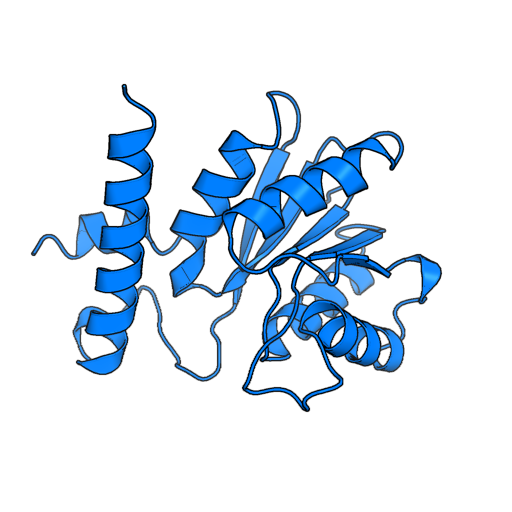176 THR A C 1
ATOM 1420 O O . THR A 1 176 ? 19.535 8.891 11.035 1.00 60.50 176 THR A O 1
ATOM 1423 N N . HIS A 1 177 ? 19.521 6.647 10.995 1.00 53.78 177 HIS A N 1
ATOM 1424 C CA . HIS A 1 177 ? 18.686 6.463 12.190 1.00 53.78 177 HIS A CA 1
ATOM 1425 C C . HIS A 1 177 ? 19.370 5.641 13.296 1.00 53.78 177 HIS A C 1
ATOM 1427 O O . HIS A 1 177 ? 18.768 5.414 14.339 1.00 53.78 177 HIS A O 1
ATOM 1433 N N . GLU A 1 178 ? 20.618 5.214 13.082 1.00 50.31 178 GLU A N 1
ATOM 1434 C CA . GLU A 1 178 ? 21.511 4.650 14.110 1.00 50.31 178 GLU A CA 1
ATOM 1435 C C . GLU A 1 178 ? 22.475 5.710 14.696 1.00 50.31 178 GLU A C 1
ATOM 1437 O O . GLU A 1 178 ? 23.454 5.356 15.347 1.00 50.31 178 GLU A O 1
ATOM 1442 N N . SER A 1 179 ? 22.237 7.004 14.428 1.00 36.28 179 SER A N 1
ATOM 1443 C CA . SER A 1 179 ? 23.064 8.143 14.879 1.00 36.28 179 SER A CA 1
ATOM 1444 C C . SER A 1 179 ? 22.385 8.941 15.981 1.00 36.28 179 SER A C 1
ATOM 1446 O O . SER A 1 179 ? 21.173 9.207 15.820 1.00 36.28 179 SER A O 1
#

Secondary structure (DSSP, 8-state):
--HHHHHHHH---------SEEEEE--SSTHHHHHHHHHHHTTS-SEEEEE--B-TTS-TT-BHHHHHHHHHHHTT--GGGEEEE----SHHHHHHHHHHHHHSSTT--EEEEEEEGGGHHHHHHHHHHHS-TT-EEEEEEE--TT---TTTTTTSHHHHHHHHHHHHHHHHHHHTT--

Mean predicted aligned error: 4.45 Å

Organism: NCBI:txid1902580

pLDDT: mean 91.43, std 10.41, range [36.28, 98.56]

InterPro domains:
  IPR003848 Domain of unknown function DUF218 [PF02698] (33-146)
  IPR003848 Domain of unknown function DUF218 [cd06259] (33-170)
  IPR014729 Rossmann-like alpha/beta/alpha sandwich fold [G3DSA:3.40.50.620] (10-141)
  IPR051599 Cell Envelope Integrity and Synthesis Associated Protein [PTHR30336] (14-142)